Protein AF-B7G2M8-F1 (afdb_monomer)

Structure (mmCIF, N/CA/C/O backbone):
data_AF-B7G2M8-F1
#
_entry.id   AF-B7G2M8-F1
#
loop_
_atom_site.group_PDB
_atom_site.id
_atom_site.type_symbol
_atom_site.label_atom_id
_atom_site.label_alt_id
_atom_site.label_comp_id
_atom_site.label_asym_id
_atom_site.label_entity_id
_atom_site.label_seq_id
_atom_site.pdbx_PDB_ins_code
_atom_site.Cartn_x
_atom_site.Cartn_y
_atom_site.Cartn_z
_atom_site.occupancy
_atom_site.B_iso_or_equiv
_atom_site.auth_seq_id
_atom_site.auth_comp_id
_atom_site.auth_asym_id
_atom_site.auth_atom_id
_atom_site.pdbx_PDB_model_num
ATOM 1 N N . MET A 1 1 ? 25.668 54.265 4.094 1.00 49.91 1 MET A N 1
ATOM 2 C CA . MET A 1 1 ? 25.064 53.028 4.633 1.00 49.91 1 MET A CA 1
ATOM 3 C C . MET A 1 1 ? 23.548 53.091 4.465 1.00 49.91 1 MET A C 1
ATOM 5 O O . MET A 1 1 ? 22.890 53.641 5.338 1.00 49.91 1 MET A O 1
ATOM 9 N N . PRO A 1 2 ? 22.993 52.596 3.347 1.00 44.34 2 PRO A N 1
ATOM 10 C CA . PRO A 1 2 ? 21.569 52.297 3.252 1.00 44.34 2 PRO A CA 1
ATOM 11 C C . PRO A 1 2 ? 21.344 50.791 3.039 1.00 44.34 2 PRO A C 1
ATOM 13 O O . PRO A 1 2 ? 21.986 50.179 2.189 1.00 44.34 2 PRO A O 1
ATOM 16 N N . GLN A 1 3 ? 20.423 50.199 3.798 1.00 56.91 3 GLN A N 1
ATOM 17 C CA . GLN A 1 3 ? 19.822 48.912 3.444 1.00 56.91 3 GLN A CA 1
ATOM 18 C C . GLN A 1 3 ? 18.511 49.147 2.689 1.00 56.91 3 GLN A C 1
ATOM 20 O O . GLN A 1 3 ? 17.698 49.964 3.122 1.00 56.91 3 GLN A O 1
ATOM 25 N N . PRO A 1 4 ? 18.313 48.447 1.564 1.00 54.09 4 PRO A N 1
ATOM 26 C CA . PRO A 1 4 ? 17.006 47.867 1.235 1.00 54.09 4 PRO A CA 1
ATOM 27 C C . PRO A 1 4 ? 17.183 46.499 0.536 1.00 54.09 4 PRO A C 1
ATOM 29 O O . PRO A 1 4 ? 18.169 46.261 -0.144 1.00 54.09 4 PRO A O 1
ATOM 32 N N . GLY A 1 5 ? 16.300 45.517 0.605 1.00 44.44 5 GLY A N 1
ATOM 33 C CA . GLY A 1 5 ? 14.966 45.410 1.153 1.00 44.44 5 GLY A CA 1
ATOM 34 C C . GLY A 1 5 ? 14.569 43.935 1.034 1.00 44.44 5 GLY A C 1
ATOM 35 O O . GLY A 1 5 ? 14.986 43.232 0.113 1.00 44.44 5 GLY A O 1
ATOM 36 N N . VAL A 1 6 ? 13.807 43.445 2.004 1.00 52.50 6 VAL A N 1
ATOM 37 C CA . VAL A 1 6 ? 13.346 42.057 2.040 1.00 52.50 6 VAL A CA 1
ATOM 38 C C . VAL A 1 6 ? 12.126 41.947 1.125 1.00 52.50 6 VAL A C 1
ATOM 40 O O . VAL A 1 6 ? 11.060 42.481 1.430 1.00 52.50 6 VAL A O 1
ATOM 43 N N . HIS A 1 7 ? 12.281 41.285 -0.021 1.00 48.72 7 HIS A N 1
ATOM 44 C CA . HIS A 1 7 ? 11.157 40.907 -0.873 1.00 48.72 7 HIS A CA 1
ATOM 45 C C . HIS A 1 7 ? 10.421 39.709 -0.261 1.00 48.72 7 HIS A C 1
ATOM 47 O O . HIS A 1 7 ? 10.833 38.560 -0.404 1.00 48.72 7 HIS A O 1
ATOM 53 N N . CYS A 1 8 ? 9.296 39.982 0.403 1.00 41.47 8 CYS A N 1
ATOM 54 C CA . CYS A 1 8 ? 8.293 38.970 0.715 1.00 41.47 8 CYS A CA 1
ATOM 55 C C . CYS A 1 8 ? 7.575 38.554 -0.578 1.00 41.47 8 CYS A C 1
ATOM 57 O O . CYS A 1 8 ? 6.699 39.267 -1.071 1.00 41.47 8 CYS A O 1
ATOM 59 N N . SER A 1 9 ? 7.945 37.396 -1.122 1.00 52.78 9 SER A N 1
ATOM 60 C CA . SER A 1 9 ? 7.187 36.739 -2.189 1.00 52.78 9 SER A CA 1
ATOM 61 C C . SER A 1 9 ? 5.905 36.145 -1.600 1.00 52.78 9 SER A C 1
ATOM 63 O O . SER A 1 9 ? 5.942 35.372 -0.646 1.00 52.78 9 SER A O 1
ATOM 65 N N . ARG A 1 10 ? 4.761 36.569 -2.144 1.00 52.22 10 ARG A N 1
ATOM 66 C CA . ARG A 1 10 ? 3.415 36.099 -1.790 1.00 52.22 10 ARG A CA 1
ATOM 67 C C . ARG A 1 10 ? 3.228 34.611 -2.135 1.00 52.22 10 ARG A C 1
ATOM 69 O O . ARG A 1 10 ? 3.750 34.178 -3.160 1.00 52.22 10 ARG A O 1
ATOM 76 N N . PRO A 1 11 ? 2.423 33.857 -1.366 1.00 57.50 11 PRO A N 1
ATOM 77 C CA . PRO A 1 11 ? 2.007 32.513 -1.744 1.00 57.50 11 PRO A CA 1
ATOM 78 C C . PRO A 1 11 ? 0.882 32.543 -2.791 1.00 57.50 11 PRO A C 1
ATOM 80 O O . PRO A 1 11 ? -0.007 33.398 -2.766 1.00 57.50 11 PRO A O 1
ATOM 83 N N . HIS A 1 12 ? 0.952 31.582 -3.710 1.00 50.78 12 HIS A N 1
ATOM 84 C CA . HIS A 1 12 ? -0.075 31.236 -4.689 1.00 50.78 12 HIS A CA 1
ATOM 85 C C . HIS A 1 12 ? -1.377 30.774 -3.996 1.00 50.78 12 HIS A C 1
ATOM 87 O O . HIS A 1 12 ? -1.298 30.097 -2.972 1.00 50.78 12 HIS A O 1
ATOM 93 N N . PRO A 1 13 ? -2.568 31.087 -4.540 1.00 55.12 13 PRO A N 1
ATOM 94 C CA . PRO A 1 13 ? -3.830 30.528 -4.065 1.00 55.12 13 PRO A CA 1
ATOM 95 C C . PRO A 1 13 ? -4.139 29.178 -4.738 1.00 55.12 13 PRO A C 1
ATOM 97 O O . PRO A 1 13 ? -4.217 29.097 -5.965 1.00 55.12 13 PRO A O 1
ATOM 100 N N . ASP A 1 14 ? -4.363 28.140 -3.931 1.00 46.41 14 ASP A N 1
ATOM 101 C CA . ASP A 1 14 ? -4.933 26.861 -4.372 1.00 46.41 14 ASP A CA 1
ATOM 102 C C . ASP A 1 14 ? -6.438 27.009 -4.688 1.00 46.41 14 ASP A C 1
ATOM 104 O O . ASP A 1 14 ? -7.184 27.552 -3.865 1.00 46.41 14 ASP A O 1
ATOM 108 N N . PRO A 1 15 ? -6.937 26.501 -5.833 1.00 51.75 15 PRO A N 1
ATOM 109 C CA . PRO A 1 15 ? -8.334 26.651 -6.229 1.00 51.75 15 PRO A CA 1
ATOM 110 C C . PRO A 1 15 ? -9.158 25.375 -5.995 1.00 51.75 15 PRO A C 1
ATOM 112 O O . PRO A 1 15 ? -9.715 24.837 -6.941 1.00 51.75 15 PRO A O 1
ATOM 115 N N . TRP A 1 16 ? -9.257 24.856 -4.767 1.00 42.19 16 TRP A N 1
ATOM 116 C CA . TRP A 1 16 ? -10.140 23.709 -4.477 1.00 42.19 16 TRP A CA 1
ATOM 117 C C . TRP A 1 16 ? -10.804 23.841 -3.102 1.00 42.19 16 TRP A C 1
ATOM 119 O O . TRP A 1 16 ? -10.421 23.187 -2.138 1.00 42.19 16 TRP A O 1
ATOM 129 N N . CYS A 1 17 ? -11.827 24.693 -3.007 1.00 38.50 17 CYS A N 1
ATOM 130 C CA . CYS A 1 17 ? -12.726 24.724 -1.853 1.00 38.50 17 CYS A CA 1
ATOM 131 C C . CYS A 1 17 ? -14.165 24.949 -2.333 1.00 38.50 17 CYS A C 1
ATOM 133 O O . CYS A 1 17 ? -14.650 26.075 -2.424 1.00 38.50 17 CYS A O 1
ATOM 135 N N . ASN A 1 18 ? -14.832 23.853 -2.701 1.00 41.41 18 ASN A N 1
ATOM 136 C CA . ASN A 1 18 ? -16.242 23.840 -3.073 1.00 41.41 18 ASN A CA 1
ATOM 137 C C . ASN A 1 18 ? -17.069 23.553 -1.805 1.00 41.41 18 ASN A C 1
ATOM 139 O O . ASN A 1 18 ? -17.414 22.411 -1.513 1.00 41.41 18 ASN A O 1
ATOM 143 N N . CYS A 1 19 ? -17.315 24.593 -1.003 1.00 38.66 19 CYS A N 1
ATOM 144 C CA . CYS A 1 19 ? -18.259 24.547 0.115 1.00 38.66 19 CYS A CA 1
ATOM 145 C C . CYS A 1 19 ? -19.664 24.863 -0.409 1.00 38.66 19 CYS A C 1
ATOM 147 O O . CYS A 1 19 ? -20.081 26.022 -0.465 1.00 38.66 19 CYS A O 1
ATOM 149 N N . GLU A 1 20 ? -20.385 23.816 -0.798 1.00 42.12 20 GLU A N 1
ATOM 150 C CA . GLU A 1 20 ? -21.805 23.886 -1.125 1.00 42.12 20 GLU A CA 1
ATOM 151 C C . GLU A 1 20 ? -22.611 24.147 0.159 1.00 42.12 20 GLU A C 1
ATOM 153 O O . GLU A 1 20 ? -22.628 23.358 1.106 1.00 42.12 20 GLU A O 1
ATOM 158 N N . LYS A 1 21 ? -23.227 25.330 0.209 1.00 41.38 21 LYS A N 1
ATOM 159 C CA . LYS A 1 21 ? -24.091 25.807 1.288 1.00 41.38 21 LYS A CA 1
ATOM 160 C C . LYS A 1 21 ? -25.458 25.128 1.186 1.00 41.38 21 LYS A C 1
ATOM 162 O O . LYS A 1 21 ? -26.276 25.559 0.381 1.00 41.38 21 LYS A O 1
ATOM 167 N N . ASN A 1 22 ? -25.750 24.163 2.056 1.00 45.00 22 ASN A N 1
ATOM 168 C CA . ASN A 1 22 ? -27.132 23.758 2.326 1.00 45.00 22 ASN A CA 1
ATOM 169 C C . ASN A 1 22 ? -27.668 24.517 3.545 1.00 45.00 22 ASN A C 1
ATOM 171 O O . ASN A 1 22 ? -27.397 24.186 4.698 1.00 45.00 22 ASN A O 1
ATOM 175 N N . HIS A 1 23 ? -28.410 25.581 3.244 1.00 37.84 23 HIS A N 1
ATOM 176 C CA . HIS A 1 23 ? -29.302 26.284 4.156 1.00 37.84 23 HIS A CA 1
ATOM 177 C C . HIS A 1 23 ? -30.603 25.474 4.264 1.00 37.84 23 HIS A C 1
ATOM 179 O O . HIS A 1 23 ? -31.448 25.556 3.377 1.00 37.84 23 HIS A O 1
ATOM 185 N N . GLU A 1 24 ? -30.788 24.716 5.345 1.00 45.69 24 GLU A N 1
ATOM 186 C CA . GLU A 1 24 ? -32.104 24.177 5.697 1.00 45.69 24 GLU A CA 1
ATOM 187 C C . GLU A 1 24 ? -32.727 25.015 6.816 1.00 45.69 24 GLU A C 1
ATOM 189 O O . GLU A 1 24 ? -32.224 25.143 7.934 1.00 45.69 24 GLU A O 1
ATOM 194 N N . THR A 1 25 ? -33.833 25.649 6.448 1.00 48.00 25 THR A N 1
ATOM 195 C CA . THR A 1 25 ? -34.696 26.481 7.276 1.00 48.00 25 THR A CA 1
ATOM 196 C C . THR A 1 25 ? -35.401 25.650 8.344 1.00 48.00 25 THR A C 1
ATOM 198 O O . THR A 1 25 ? -36.174 24.745 8.034 1.00 48.00 25 THR A O 1
ATOM 201 N N . TRP A 1 26 ? -35.196 26.018 9.607 1.00 37.50 26 TRP A N 1
ATOM 202 C CA . TRP A 1 26 ? -35.994 25.550 10.735 1.00 37.50 26 TRP A CA 1
ATOM 203 C C . TRP A 1 26 ? -37.402 26.150 10.663 1.00 37.50 26 TRP A C 1
ATOM 205 O O . TRP A 1 26 ? -37.562 27.367 10.748 1.00 37.50 26 TRP A O 1
ATOM 215 N N . THR A 1 27 ? -38.426 25.304 10.549 1.00 50.91 27 THR A N 1
ATOM 216 C CA . THR A 1 27 ? -39.816 25.697 10.814 1.00 50.91 27 THR A CA 1
ATOM 217 C C . THR A 1 27 ? -40.276 25.072 12.127 1.00 50.91 27 THR A C 1
ATOM 219 O O . THR A 1 27 ? -40.191 23.867 12.360 1.00 50.91 27 THR A O 1
ATOM 222 N N . SER A 1 28 ? -40.708 25.946 13.027 1.00 44.34 28 SER A N 1
ATOM 223 C CA . SER A 1 28 ? -41.206 25.678 14.368 1.00 44.34 28 SER A CA 1
ATOM 224 C C . SER A 1 28 ? -42.586 25.012 14.312 1.00 44.34 28 SER A C 1
ATOM 226 O O . SER A 1 28 ? -43.606 25.658 14.086 1.00 44.34 28 SER A O 1
ATOM 228 N N . GLY A 1 29 ? -42.617 23.695 14.534 1.00 43.00 29 GLY A N 1
ATOM 229 C CA . GLY A 1 29 ? -43.837 22.900 14.682 1.00 43.00 29 GLY A CA 1
ATOM 230 C C . GLY A 1 29 ? -44.277 22.795 16.144 1.00 43.00 29 GLY A C 1
ATOM 231 O O . GLY A 1 29 ? -43.537 22.326 17.004 1.00 43.00 29 GLY A O 1
ATOM 232 N N . THR A 1 30 ? -45.496 23.248 16.410 1.00 49.12 30 THR A N 1
ATOM 233 C CA . THR A 1 30 ? -46.143 23.402 17.715 1.00 49.12 30 THR A CA 1
ATOM 234 C C . THR A 1 30 ? -46.393 22.091 18.472 1.00 49.12 30 THR A C 1
ATOM 236 O O . THR A 1 30 ? -46.770 21.057 17.919 1.00 49.12 30 THR A O 1
ATOM 239 N N . ALA A 1 31 ? -46.214 22.167 19.793 1.00 47.84 31 ALA A N 1
ATOM 240 C CA . ALA A 1 31 ? -46.426 21.095 20.754 1.00 47.84 31 ALA A CA 1
ATOM 241 C C . ALA A 1 31 ? -47.905 20.670 20.844 1.00 47.84 31 ALA A C 1
ATOM 243 O O . ALA A 1 31 ? -48.780 21.468 21.180 1.00 47.84 31 ALA A O 1
ATOM 244 N N . LYS A 1 32 ? -48.178 19.379 20.619 1.00 51.38 32 LYS A N 1
ATOM 245 C CA . LYS A 1 32 ? -49.447 18.724 20.971 1.00 51.38 32 LYS A CA 1
ATOM 246 C C . LYS A 1 32 ? -49.238 17.834 22.196 1.00 51.38 32 LYS A C 1
ATOM 248 O O . LYS A 1 32 ? -48.635 16.767 22.102 1.00 51.38 32 LYS A O 1
ATOM 253 N N . LEU A 1 33 ? -49.779 18.283 23.331 1.00 48.75 33 LEU A N 1
ATOM 254 C CA . LEU A 1 33 ? -49.974 17.504 24.555 1.00 48.75 33 LEU A CA 1
ATOM 255 C C . LEU A 1 33 ? -50.692 16.182 24.235 1.00 48.75 33 LEU A C 1
ATOM 257 O O . LEU A 1 33 ? -51.868 16.174 23.865 1.00 48.75 33 LEU A O 1
ATOM 261 N N . ARG A 1 34 ? -49.987 15.055 24.389 1.00 43.53 34 ARG A N 1
ATOM 262 C CA . ARG A 1 34 ? -50.598 13.721 24.388 1.00 43.53 34 ARG A CA 1
ATOM 263 C C . ARG A 1 34 ? -50.992 13.339 25.810 1.00 43.53 34 ARG A C 1
ATOM 265 O O . ARG A 1 34 ? -50.190 13.402 26.734 1.00 43.53 34 ARG A O 1
ATOM 272 N N . LYS A 1 35 ? -52.258 12.944 25.933 1.00 51.91 35 LYS A N 1
ATOM 273 C CA . LYS A 1 35 ? -52.900 12.411 27.133 1.00 51.91 35 LYS A CA 1
ATOM 274 C C . LYS A 1 35 ? -52.163 11.164 27.629 1.00 51.91 35 LYS A C 1
ATOM 276 O O . LYS A 1 35 ? -51.800 10.293 26.839 1.00 51.91 35 LYS A O 1
ATOM 281 N N . THR A 1 36 ? -51.975 11.101 28.939 1.00 46.59 36 THR A N 1
ATOM 282 C CA . THR A 1 36 ? -51.446 9.962 29.684 1.00 46.59 36 THR A CA 1
ATOM 283 C C . THR A 1 36 ? -52.391 8.765 29.564 1.00 46.59 36 THR A C 1
ATOM 285 O O . THR A 1 36 ? -53.587 8.862 29.833 1.00 46.59 36 THR A O 1
ATOM 288 N N . VAL A 1 37 ? -51.850 7.626 29.130 1.00 58.78 37 VAL A N 1
ATOM 289 C CA . VAL A 1 37 ? -52.534 6.325 29.125 1.00 58.78 37 VAL A CA 1
ATOM 290 C C . VAL A 1 37 ? -52.029 5.534 30.337 1.00 58.78 37 VAL A C 1
ATOM 292 O O . VAL A 1 37 ? -50.814 5.484 30.536 1.00 58.78 37 VAL A O 1
ATOM 295 N N . PRO A 1 38 ? -52.902 4.912 31.151 1.00 55.66 38 PRO A N 1
ATOM 296 C CA . PRO A 1 38 ? -52.470 4.101 32.283 1.00 55.66 38 PRO A CA 1
ATOM 297 C C . PRO A 1 38 ? -51.766 2.826 31.800 1.00 55.66 38 PRO A C 1
ATOM 299 O O . PRO A 1 38 ? -52.338 1.995 31.090 1.00 55.66 38 PRO A O 1
ATOM 302 N N . VAL A 1 39 ? -50.501 2.682 32.193 1.00 48.22 39 VAL A N 1
ATOM 303 C CA . VAL A 1 39 ? -49.659 1.516 31.911 1.00 48.22 39 VAL A CA 1
ATOM 304 C C . VAL A 1 39 ? -50.069 0.379 32.848 1.00 48.22 39 VAL A C 1
ATOM 306 O O . VAL A 1 39 ? -49.900 0.469 34.060 1.00 48.22 39 VAL A O 1
ATOM 309 N N . LYS A 1 40 ? -50.614 -0.706 32.287 1.00 49.94 40 LYS A N 1
ATOM 310 C CA . LYS A 1 40 ? -50.789 -1.976 33.007 1.00 49.94 40 LYS A CA 1
ATOM 311 C C . LYS A 1 40 ? -49.410 -2.598 33.285 1.00 49.94 40 LYS A C 1
ATOM 313 O O . LYS A 1 40 ? -48.574 -2.582 32.377 1.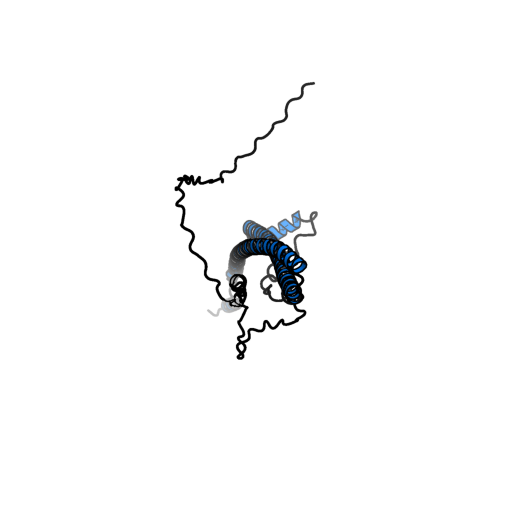00 49.94 40 LYS A O 1
ATOM 318 N N . PRO A 1 41 ? -49.170 -3.189 34.470 1.00 49.09 41 PRO A N 1
ATOM 319 C CA . PRO A 1 41 ? -47.913 -3.866 34.766 1.00 49.09 41 PRO A CA 1
ATOM 320 C C . PRO A 1 41 ? -47.777 -5.093 33.856 1.00 49.09 41 PRO A C 1
ATOM 322 O O . PRO A 1 41 ? -48.487 -6.089 34.007 1.00 49.09 41 PRO A O 1
ATOM 325 N N . LYS A 1 42 ? -46.893 -4.998 32.857 1.00 43.19 42 LYS A N 1
ATOM 326 C CA . LYS A 1 42 ? -46.485 -6.150 32.054 1.00 43.19 42 LYS A CA 1
ATOM 327 C C . LYS A 1 42 ? -45.639 -7.064 32.934 1.00 43.19 42 LYS A C 1
ATOM 329 O O . LYS A 1 42 ? -44.694 -6.617 33.577 1.00 43.19 42 LYS A O 1
ATOM 334 N N . LYS A 1 43 ? -46.019 -8.343 32.946 1.00 48.00 43 LYS A N 1
ATOM 335 C CA . LYS A 1 43 ? -45.239 -9.452 33.497 1.00 48.00 43 LYS A CA 1
ATOM 336 C C . LYS A 1 43 ? -43.791 -9.348 33.015 1.00 48.00 43 LYS A C 1
ATOM 338 O O . LYS A 1 43 ? -43.563 -9.043 31.847 1.00 48.00 43 LYS A O 1
ATOM 343 N N . ALA A 1 44 ? -42.856 -9.600 33.924 1.00 43.75 44 ALA A N 1
ATOM 344 C CA . ALA A 1 44 ? -41.429 -9.673 33.655 1.00 43.75 44 ALA A CA 1
ATOM 345 C C . ALA A 1 44 ? -41.139 -10.785 32.631 1.00 43.75 44 ALA A C 1
ATOM 347 O O . ALA A 1 44 ? -40.939 -11.943 32.987 1.00 43.75 44 ALA A O 1
ATOM 348 N N . GLU A 1 45 ? -41.164 -10.441 31.346 1.00 41.31 45 GLU A N 1
ATOM 349 C CA . GLU A 1 45 ? -40.473 -11.207 30.317 1.00 41.31 45 GLU A CA 1
ATOM 350 C C . GLU A 1 45 ? -38.984 -10.930 30.498 1.00 41.31 45 GLU A C 1
ATOM 352 O O . GLU A 1 45 ? -38.536 -9.785 30.410 1.00 41.31 45 GLU A O 1
ATOM 357 N N . ALA A 1 46 ? -38.230 -11.984 30.808 1.00 44.69 46 ALA A N 1
ATOM 358 C CA . ALA A 1 46 ? -36.781 -11.963 30.820 1.00 44.69 46 ALA A CA 1
ATOM 359 C C . ALA A 1 46 ? -36.294 -11.424 29.469 1.00 44.69 46 ALA A C 1
ATOM 361 O O . ALA A 1 46 ? -36.383 -12.101 28.444 1.00 44.69 46 ALA A O 1
ATOM 362 N N . ALA A 1 47 ? -35.828 -10.176 29.467 1.00 40.56 47 ALA A N 1
ATOM 363 C CA . ALA A 1 47 ? -35.221 -9.549 28.313 1.00 40.56 47 ALA A CA 1
ATOM 364 C C . ALA A 1 47 ? -33.923 -10.299 28.001 1.00 40.56 47 ALA A C 1
ATOM 366 O O . ALA A 1 47 ? -32.863 -10.014 28.554 1.00 40.56 47 ALA A O 1
ATOM 367 N N . THR A 1 48 ? -34.012 -11.289 27.117 1.00 43.50 48 THR A N 1
ATOM 368 C CA . THR A 1 48 ? -32.856 -11.827 26.411 1.00 43.50 48 THR A CA 1
ATOM 369 C C . THR A 1 48 ? -32.262 -10.670 25.620 1.00 43.50 48 THR A C 1
ATOM 371 O O . THR A 1 48 ? -32.801 -10.281 24.580 1.00 43.50 48 THR A O 1
ATOM 374 N N . TRP A 1 49 ? -31.203 -10.064 26.154 1.00 41.91 49 TRP A N 1
ATOM 375 C CA . TRP A 1 49 ? -30.406 -9.051 25.478 1.00 41.91 49 TRP A CA 1
ATOM 376 C C . TRP A 1 49 ? -29.871 -9.661 24.182 1.00 41.91 49 TRP A C 1
ATOM 378 O O . TRP A 1 49 ? -28.900 -10.412 24.183 1.00 41.91 49 TRP A O 1
ATOM 388 N N . GLY A 1 50 ? -30.573 -9.404 23.078 1.00 41.97 50 GLY A N 1
ATOM 389 C CA . GLY A 1 50 ? -30.186 -9.888 21.764 1.00 41.97 50 GLY A CA 1
ATOM 390 C C . GLY A 1 50 ? -28.798 -9.364 21.422 1.00 41.97 50 GLY A C 1
ATOM 391 O O . GLY A 1 50 ? -28.579 -8.151 21.432 1.00 41.97 50 GLY A O 1
ATOM 392 N N . GLU A 1 51 ? -27.878 -10.281 21.120 1.00 44.66 51 GLU A N 1
ATOM 393 C CA . GLU A 1 51 ? -26.537 -9.962 20.636 1.00 44.66 51 GLU A CA 1
ATOM 394 C C . GLU A 1 51 ? -26.610 -8.865 19.559 1.00 44.66 51 GLU A C 1
ATOM 396 O O . GLU A 1 51 ? -27.353 -9.004 18.573 1.00 44.66 51 GLU A O 1
ATOM 401 N N . PRO A 1 52 ? -25.857 -7.762 19.701 1.00 46.06 52 PRO A N 1
ATOM 402 C CA . PRO A 1 52 ? -25.843 -6.718 18.695 1.00 46.06 52 PRO A CA 1
ATOM 403 C C . PRO A 1 52 ? -25.304 -7.290 17.377 1.00 46.06 52 PRO A C 1
ATOM 405 O O . PRO A 1 52 ? -24.118 -7.571 17.230 1.00 46.06 52 PRO A O 1
ATOM 408 N N . ARG A 1 53 ? -26.180 -7.410 16.370 1.00 49.84 53 ARG A N 1
ATOM 409 C CA . ARG A 1 53 ? -25.885 -7.866 14.992 1.00 49.84 53 ARG A CA 1
ATOM 410 C C . ARG A 1 53 ? -24.880 -6.980 14.212 1.0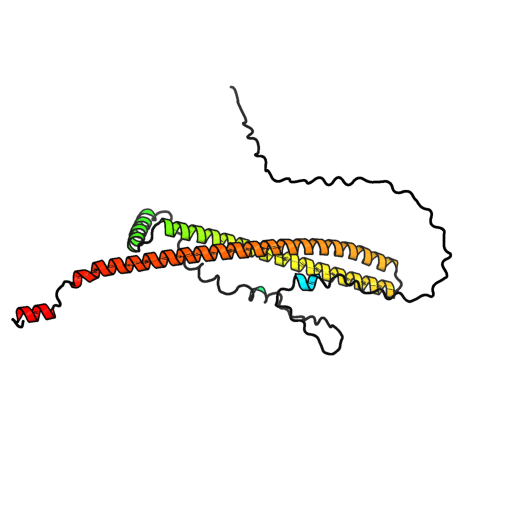0 49.84 53 ARG A C 1
ATOM 412 O O . ARG A 1 53 ? -24.839 -7.052 12.987 1.00 49.84 53 ARG A O 1
ATOM 419 N N . ARG A 1 54 ? -24.085 -6.124 14.866 1.00 45.84 54 ARG A N 1
ATOM 420 C CA . ARG A 1 54 ? -23.390 -4.979 14.241 1.00 45.84 54 ARG A CA 1
ATOM 421 C C . ARG A 1 54 ? -21.983 -5.220 13.689 1.00 45.84 54 ARG A C 1
ATOM 423 O O . ARG A 1 54 ? -21.487 -4.327 13.018 1.00 45.84 54 ARG A O 1
ATOM 430 N N . VAL A 1 55 ? -21.366 -6.393 13.856 1.00 46.88 55 VAL A N 1
ATOM 431 C CA . VAL A 1 55 ? -19.981 -6.614 13.361 1.00 46.88 55 VAL A CA 1
ATOM 432 C C . VAL A 1 55 ? -19.903 -7.526 12.125 1.00 46.88 55 VAL A C 1
ATOM 434 O O . VAL A 1 55 ? -18.878 -7.594 11.456 1.00 46.88 55 VAL A O 1
ATOM 437 N N . ARG A 1 56 ? -21.008 -8.172 11.715 1.00 47.12 56 ARG A N 1
ATOM 438 C CA . ARG A 1 56 ? -20.986 -9.103 10.563 1.00 47.12 56 ARG A CA 1
ATOM 439 C C . ARG A 1 56 ? -20.650 -8.443 9.223 1.00 47.12 56 ARG A C 1
ATOM 441 O O . ARG A 1 56 ? -20.125 -9.121 8.354 1.00 47.12 56 ARG A O 1
ATOM 448 N N . PHE A 1 57 ? -20.926 -7.151 9.057 1.00 42.41 57 PHE A N 1
ATOM 449 C CA . PHE A 1 57 ? -20.691 -6.462 7.785 1.00 42.41 57 PHE A CA 1
ATOM 450 C C . PHE A 1 57 ? -19.197 -6.238 7.490 1.00 42.41 57 PHE A C 1
ATOM 452 O O . PHE A 1 57 ? -18.801 -6.146 6.333 1.00 42.41 57 PHE A O 1
ATOM 459 N N . TRP A 1 58 ? -18.348 -6.180 8.523 1.00 45.44 58 TRP A N 1
ATOM 460 C CA . TRP A 1 58 ? -16.927 -5.865 8.349 1.00 45.44 58 TRP A CA 1
ATOM 461 C C . TRP A 1 58 ? -16.088 -7.075 7.930 1.00 45.44 58 TRP A C 1
ATOM 463 O O . TRP A 1 58 ? -15.145 -6.923 7.154 1.00 45.44 58 TRP A O 1
ATOM 473 N N . ALA A 1 59 ? -16.480 -8.278 8.367 1.00 47.38 59 ALA A N 1
ATOM 474 C CA . ALA A 1 59 ? -15.847 -9.514 7.920 1.00 47.38 59 ALA A CA 1
ATOM 475 C C . ALA A 1 59 ? -15.905 -9.637 6.390 1.00 47.38 59 ALA A C 1
ATOM 477 O O . ALA A 1 59 ? -14.879 -9.913 5.786 1.00 47.38 59 ALA A O 1
ATOM 478 N N . ASP A 1 60 ? -17.050 -9.320 5.772 1.00 44.22 60 ASP A N 1
ATOM 479 C CA . ASP A 1 60 ? -17.259 -9.486 4.328 1.00 44.22 60 ASP A CA 1
ATOM 480 C C . ASP A 1 60 ? -16.611 -8.371 3.468 1.00 44.22 60 ASP A C 1
ATOM 482 O O . ASP A 1 60 ? -16.311 -8.603 2.300 1.00 44.22 60 ASP A O 1
ATOM 486 N N . SER A 1 61 ? -16.349 -7.172 4.015 1.00 49.88 61 SER A N 1
ATOM 487 C CA . SER A 1 61 ? -15.766 -6.041 3.253 1.00 49.88 61 SER A CA 1
ATOM 488 C C . SER A 1 61 ? -14.225 -5.990 3.308 1.00 49.88 61 SER A C 1
ATOM 490 O O . SER A 1 61 ? -13.559 -5.433 2.426 1.00 49.88 61 SER A O 1
ATOM 492 N N . CYS A 1 62 ? -13.627 -6.628 4.320 1.00 44.06 62 CYS A N 1
ATOM 493 C CA . CYS A 1 62 ? -12.175 -6.785 4.429 1.00 44.06 62 CYS A CA 1
ATOM 494 C C . CYS A 1 62 ? -11.659 -8.168 4.015 1.00 44.06 62 CYS A C 1
ATOM 496 O O . CYS A 1 62 ? -10.471 -8.279 3.703 1.00 44.06 62 CYS A O 1
ATOM 498 N N . SER A 1 63 ? -12.517 -9.187 3.912 1.00 44.03 63 SER A N 1
ATOM 499 C CA . SER A 1 63 ? -12.149 -10.479 3.335 1.00 44.03 63 SER A CA 1
ATOM 500 C C . SER A 1 63 ? -12.093 -10.402 1.806 1.00 44.03 63 SER A C 1
ATOM 502 O O . SER A 1 63 ? -13.116 -10.429 1.125 1.00 44.03 63 SER A O 1
ATOM 504 N N . GLY A 1 64 ? -10.884 -10.342 1.246 1.00 40.34 64 GLY A N 1
ATOM 505 C CA . GLY A 1 64 ? -10.659 -10.789 -0.132 1.00 40.34 64 GLY A CA 1
ATOM 506 C C . GLY A 1 64 ? -10.986 -12.289 -0.301 1.00 40.34 64 GLY A C 1
ATOM 507 O O . GLY A 1 64 ? -11.264 -12.970 0.690 1.00 40.34 64 GLY A O 1
ATOM 508 N N . PRO A 1 65 ? -10.925 -12.838 -1.531 1.00 42.19 65 PRO A N 1
ATOM 509 C CA . PRO A 1 65 ? -11.474 -14.153 -1.922 1.00 42.19 65 PRO A CA 1
ATOM 510 C C . PRO A 1 65 ? -10.898 -15.415 -1.234 1.00 42.19 65 PRO A C 1
ATOM 512 O O . PRO A 1 65 ? -11.198 -16.532 -1.649 1.00 42.19 65 PRO A O 1
ATOM 515 N N . LEU A 1 66 ? -10.112 -15.288 -0.166 1.00 39.25 66 LEU A N 1
ATOM 516 C CA . LEU A 1 66 ? -9.413 -16.393 0.501 1.00 39.25 66 LEU A CA 1
ATOM 517 C C . LEU A 1 66 ? -10.077 -16.906 1.791 1.00 39.25 66 LEU A C 1
ATOM 519 O O . LEU A 1 66 ? -9.567 -17.831 2.414 1.00 39.25 66 LEU A O 1
ATOM 523 N N . TRP A 1 67 ? -11.227 -16.362 2.194 1.00 41.25 67 TRP A N 1
ATOM 524 C CA . TRP A 1 67 ? -11.882 -16.734 3.453 1.00 41.25 67 TRP A CA 1
ATOM 525 C C . TRP A 1 67 ? -13.050 -17.685 3.156 1.00 41.25 67 TRP A C 1
ATOM 527 O O . TRP A 1 67 ? -14.220 -17.300 3.152 1.00 41.25 67 TRP A O 1
ATOM 537 N N . LYS A 1 68 ? -12.737 -18.951 2.841 1.00 37.44 68 LYS A N 1
ATOM 538 C CA . LYS A 1 68 ? -13.760 -19.992 2.649 1.00 37.44 68 LYS A CA 1
ATOM 539 C C . LYS A 1 68 ? -14.464 -20.283 3.978 1.00 37.44 68 LYS A C 1
ATOM 541 O O . LYS A 1 68 ? -13.848 -20.720 4.945 1.00 37.44 68 LYS A O 1
ATOM 546 N N . ARG A 1 69 ? -15.784 -20.078 4.003 1.00 40.78 69 ARG A N 1
ATOM 547 C CA . ARG A 1 69 ? -16.670 -20.460 5.113 1.00 40.78 69 ARG A CA 1
ATOM 548 C C . ARG A 1 69 ? -16.727 -21.986 5.219 1.00 40.78 69 ARG A C 1
ATOM 550 O O . ARG A 1 69 ? -17.387 -22.628 4.408 1.00 40.78 69 ARG A O 1
ATOM 557 N N . ALA A 1 70 ? -16.086 -22.560 6.232 1.00 36.28 70 ALA A N 1
ATOM 558 C CA . ALA A 1 70 ? -16.330 -23.943 6.627 1.00 36.28 70 ALA A CA 1
ATOM 559 C C . ALA A 1 70 ? -17.546 -23.988 7.568 1.00 36.28 70 ALA A C 1
ATOM 561 O O . ALA A 1 70 ? -17.490 -23.550 8.716 1.00 36.28 70 ALA A O 1
ATOM 562 N N . THR A 1 71 ? -18.678 -24.486 7.077 1.00 37.94 71 THR A N 1
ATOM 563 C CA . THR A 1 71 ? -19.852 -24.779 7.908 1.00 37.94 71 THR A CA 1
ATOM 564 C C . THR A 1 71 ? -19.719 -26.182 8.494 1.00 37.94 71 THR A C 1
ATOM 566 O O . THR A 1 71 ? -19.812 -27.166 7.766 1.00 37.94 71 THR A O 1
ATOM 569 N N . SER A 1 72 ? -19.519 -26.285 9.809 1.00 38.25 72 SER A N 1
ATOM 570 C CA . SER A 1 72 ? -19.612 -27.559 10.533 1.00 38.25 72 SER A CA 1
ATOM 571 C C . SER A 1 72 ? -21.073 -28.015 10.643 1.00 38.25 72 SER A C 1
ATOM 573 O O . SER A 1 72 ? -21.958 -27.225 10.984 1.00 38.25 72 SER A O 1
ATOM 575 N N . ALA A 1 73 ? -21.319 -29.304 10.393 1.00 42.31 73 ALA A N 1
ATOM 576 C CA . ALA A 1 73 ? -22.632 -29.956 10.296 1.00 42.31 73 ALA A CA 1
ATOM 577 C C . ALA A 1 73 ? -23.455 -30.011 11.606 1.00 42.31 73 ALA A C 1
ATOM 579 O O . ALA A 1 73 ? -24.474 -30.691 11.667 1.00 42.31 73 ALA A O 1
ATOM 580 N N . ARG A 1 74 ? -23.048 -29.304 12.668 1.00 41.22 74 ARG A N 1
ATOM 581 C CA . ARG A 1 74 ? -23.703 -29.343 13.990 1.00 41.22 74 ARG A CA 1
ATOM 582 C C . ARG A 1 74 ? -24.301 -28.015 14.461 1.00 41.22 74 ARG A C 1
ATOM 584 O O . ARG A 1 74 ? -24.472 -27.818 15.659 1.00 41.22 74 ARG A O 1
ATOM 591 N N . GLY A 1 75 ? -24.613 -27.096 13.543 1.00 38.38 75 GLY A N 1
ATOM 592 C CA . GLY A 1 75 ? -25.424 -25.894 13.821 1.00 38.38 75 GLY A CA 1
ATOM 593 C C . GLY A 1 75 ? -24.845 -24.906 14.845 1.00 38.38 75 GLY A C 1
ATOM 594 O O . GLY A 1 75 ? -25.462 -23.884 15.130 1.00 38.38 75 GLY A O 1
ATOM 595 N N . ARG A 1 76 ? -23.650 -25.173 15.378 1.00 33.06 76 ARG A N 1
ATOM 596 C CA . ARG A 1 76 ? -22.920 -24.318 16.306 1.00 33.06 76 ARG A CA 1
ATOM 597 C C . ARG A 1 76 ? -21.715 -23.766 15.558 1.00 33.06 76 ARG A C 1
ATOM 599 O O . ARG A 1 76 ? -20.834 -24.511 15.131 1.00 33.06 76 ARG A O 1
ATOM 606 N N . ARG A 1 77 ? -21.730 -22.453 15.334 1.00 33.44 77 ARG A N 1
ATOM 607 C CA . ARG A 1 77 ? -20.640 -21.720 14.691 1.00 33.44 77 ARG A CA 1
ATOM 608 C C . ARG A 1 77 ? -19.516 -21.599 15.718 1.00 33.44 77 ARG A C 1
ATOM 610 O O . ARG A 1 77 ? -19.539 -20.708 16.555 1.00 33.44 77 ARG A O 1
ATOM 617 N N . VAL A 1 78 ? -18.597 -22.553 15.701 1.00 33.38 78 VAL A N 1
ATOM 618 C CA . VAL A 1 78 ? -17.360 -22.471 16.475 1.00 33.38 78 VAL A CA 1
ATOM 619 C C . VAL A 1 78 ? -16.372 -21.703 15.606 1.00 33.38 78 VAL A C 1
ATOM 621 O O . VAL A 1 78 ? -16.029 -22.163 14.517 1.00 33.38 78 VAL A O 1
ATOM 624 N N . LEU A 1 79 ? -15.969 -20.513 16.052 1.00 34.09 79 LEU A N 1
ATOM 625 C CA . LEU A 1 79 ? -14.713 -19.916 15.610 1.00 34.09 79 LEU A CA 1
ATOM 626 C C . LEU A 1 79 ? -13.624 -20.845 16.141 1.00 34.09 79 LEU A C 1
ATOM 628 O O . LEU A 1 79 ? -13.306 -20.835 17.324 1.00 34.09 79 LEU A O 1
ATOM 632 N N . VAL A 1 80 ? -13.156 -21.746 15.283 1.00 32.81 80 VAL A N 1
ATOM 633 C CA . VAL A 1 80 ? -11.950 -22.513 15.565 1.00 32.81 80 VAL A CA 1
ATOM 634 C C . VAL A 1 80 ? -10.807 -21.528 15.379 1.00 32.81 80 VAL A C 1
ATOM 636 O O . VAL A 1 80 ? -10.427 -21.222 14.250 1.00 32.81 80 VAL A O 1
ATOM 639 N N . GLU A 1 81 ? -10.315 -20.985 16.488 1.00 33.66 81 GLU A N 1
ATOM 640 C CA . GLU A 1 81 ? -8.985 -20.397 16.537 1.00 33.66 81 GLU A CA 1
ATOM 641 C C . GLU A 1 81 ? -7.997 -21.513 16.210 1.00 33.66 81 GLU A C 1
ATOM 643 O O . GLU A 1 81 ? -7.713 -22.398 17.019 1.00 33.66 81 GLU A O 1
ATOM 648 N N . THR A 1 82 ? -7.482 -21.505 14.984 1.00 36.34 82 THR A N 1
ATOM 649 C CA . THR A 1 82 ? -6.191 -22.125 14.734 1.00 36.34 82 THR A CA 1
ATOM 650 C C . THR A 1 82 ? -5.173 -21.285 15.496 1.00 36.34 82 THR A C 1
ATOM 652 O O . THR A 1 82 ? -4.731 -20.248 15.004 1.00 36.34 82 THR A O 1
ATOM 655 N N . ASN A 1 83 ? -4.834 -21.717 16.712 1.00 37.00 83 ASN A N 1
ATOM 656 C CA . ASN A 1 83 ? -3.609 -21.325 17.403 1.00 37.00 83 ASN A CA 1
ATOM 657 C C . ASN A 1 83 ? -2.428 -21.848 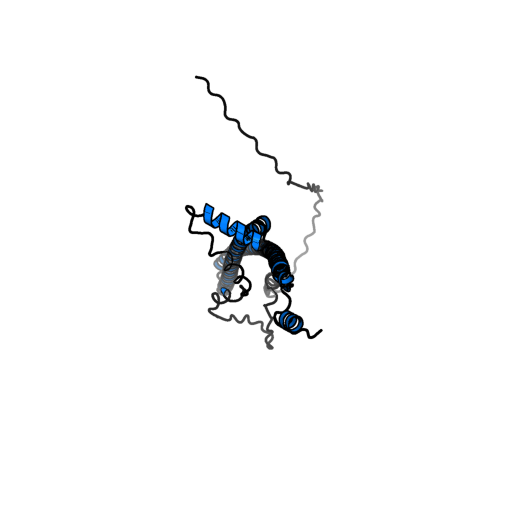16.576 1.00 37.00 83 ASN A C 1
ATOM 659 O O . ASN A 1 83 ? -1.871 -22.906 16.852 1.00 37.00 83 ASN A O 1
ATOM 663 N N . GLY A 1 84 ? -2.135 -21.143 15.489 1.00 34.00 84 GLY A N 1
ATOM 664 C CA . GLY A 1 84 ? -1.003 -21.366 14.611 1.00 34.00 84 GLY A CA 1
ATOM 665 C C . GLY A 1 84 ? -0.104 -20.149 14.707 1.00 34.00 84 GLY A C 1
ATOM 666 O O . GLY A 1 84 ? -0.515 -19.033 14.392 1.00 34.00 84 GLY A O 1
ATOM 667 N N . THR A 1 85 ? 1.107 -20.385 15.180 1.00 38.12 85 THR A N 1
ATOM 668 C CA . THR A 1 85 ? 2.289 -19.519 15.259 1.00 38.12 85 THR A CA 1
ATOM 669 C C . THR A 1 85 ? 2.774 -19.025 13.884 1.00 38.12 85 THR A C 1
ATOM 671 O O . THR A 1 85 ? 3.960 -19.033 13.590 1.00 38.12 85 THR A O 1
ATOM 674 N N . ASP A 1 86 ? 1.853 -18.573 13.038 1.00 39.50 86 ASP A N 1
ATOM 675 C CA . ASP A 1 86 ? 2.040 -18.329 11.606 1.00 39.50 86 ASP A CA 1
ATOM 676 C C . ASP A 1 86 ? 1.795 -16.860 11.229 1.00 39.50 86 ASP A C 1
ATOM 678 O O . ASP A 1 86 ? 1.376 -16.539 10.121 1.00 39.50 86 ASP A O 1
ATOM 682 N N . ALA A 1 87 ? 2.039 -15.919 12.145 1.00 43.84 87 ALA A N 1
ATOM 683 C CA . ALA A 1 87 ? 2.050 -14.499 11.781 1.00 43.84 87 ALA A CA 1
ATOM 684 C C . ALA A 1 87 ? 3.291 -14.125 10.940 1.00 43.84 87 ALA A C 1
ATOM 686 O O . ALA A 1 87 ? 3.226 -13.160 10.181 1.00 43.84 87 ALA A O 1
ATOM 687 N N . ASP A 1 88 ? 4.355 -14.935 10.997 1.00 40.81 88 ASP A N 1
ATOM 688 C CA . ASP A 1 88 ? 5.590 -14.739 10.226 1.00 40.81 88 ASP A CA 1
ATOM 689 C C . ASP A 1 88 ? 5.581 -15.469 8.864 1.00 40.81 88 ASP A C 1
ATOM 691 O O . ASP A 1 88 ? 6.402 -15.175 7.997 1.00 40.81 88 ASP A O 1
ATOM 695 N N . SER A 1 89 ? 4.623 -16.369 8.600 1.00 43.47 89 SER A N 1
ATOM 696 C CA . SER A 1 89 ? 4.548 -17.116 7.330 1.00 43.47 89 SER A CA 1
ATOM 697 C C . SER A 1 89 ? 3.709 -16.433 6.235 1.00 43.47 89 SER A C 1
ATOM 699 O O . SER A 1 89 ? 3.788 -16.820 5.068 1.00 43.47 89 SER A O 1
ATOM 701 N N . TYR A 1 90 ? 2.990 -15.343 6.541 1.00 42.50 90 TYR A N 1
ATOM 702 C CA . TYR A 1 90 ? 2.268 -14.549 5.526 1.00 42.50 90 TYR A CA 1
ATOM 703 C C . TYR A 1 90 ? 3.138 -13.523 4.786 1.00 42.50 90 TYR A C 1
ATOM 705 O O . TYR A 1 90 ? 2.738 -13.054 3.718 1.00 42.50 90 TYR A O 1
ATOM 713 N N . GLN A 1 91 ? 4.340 -13.214 5.282 1.00 44.09 91 GLN A N 1
ATOM 714 C CA . GLN A 1 91 ? 5.326 -12.437 4.517 1.00 44.09 91 GLN A CA 1
ATOM 715 C C . GLN A 1 91 ? 5.947 -13.241 3.361 1.00 44.09 91 GLN A C 1
ATOM 717 O O . GLN A 1 91 ? 6.480 -12.642 2.433 1.00 44.09 91 GLN A O 1
ATOM 722 N N . ALA A 1 92 ? 5.818 -14.574 3.357 1.00 41.78 92 ALA A N 1
ATOM 723 C CA . ALA A 1 92 ? 6.402 -15.440 2.330 1.00 41.78 92 ALA A CA 1
ATOM 724 C C . ALA A 1 92 ? 5.468 -15.764 1.142 1.00 41.78 92 ALA A C 1
ATOM 726 O O . ALA A 1 92 ? 5.908 -16.392 0.184 1.00 41.78 92 ALA A O 1
ATOM 727 N N . LEU A 1 93 ? 4.188 -15.363 1.179 1.00 43.09 93 LEU A N 1
ATOM 728 C CA . LEU A 1 93 ? 3.173 -15.818 0.207 1.00 43.09 93 LEU A CA 1
ATOM 729 C C . LEU A 1 93 ? 2.425 -14.702 -0.546 1.00 43.09 93 LEU A C 1
ATOM 731 O O . LEU A 1 93 ? 1.581 -15.009 -1.386 1.00 43.09 93 LEU A O 1
ATOM 735 N N . ILE A 1 94 ? 2.732 -13.421 -0.298 1.00 45.78 94 ILE A N 1
ATOM 736 C CA . ILE A 1 94 ? 2.106 -12.272 -1.000 1.00 45.78 94 ILE A CA 1
ATOM 737 C C . ILE A 1 94 ? 3.122 -11.463 -1.832 1.00 45.78 94 ILE A C 1
ATOM 739 O O . ILE A 1 94 ? 2.761 -10.515 -2.520 1.00 45.78 94 ILE A O 1
ATOM 743 N N . THR A 1 95 ? 4.384 -11.877 -1.888 1.00 45.22 95 THR A N 1
ATOM 744 C CA . THR A 1 95 ? 5.317 -11.450 -2.938 1.00 45.22 95 THR A CA 1
ATOM 745 C C . THR A 1 95 ? 5.430 -12.573 -3.967 1.00 45.22 95 THR A C 1
ATOM 747 O O . THR A 1 95 ? 6.244 -13.480 -3.799 1.00 45.22 95 THR A O 1
ATOM 750 N N . PRO A 1 96 ? 4.617 -12.582 -5.045 1.00 43.41 96 PRO A N 1
ATOM 751 C CA . PRO A 1 96 ? 4.924 -13.451 -6.172 1.00 43.41 96 PRO A CA 1
ATOM 752 C C . PRO A 1 96 ? 6.358 -13.144 -6.651 1.00 43.41 96 PRO A C 1
ATOM 754 O O . PRO A 1 96 ? 6.750 -11.974 -6.667 1.00 43.41 96 PRO A O 1
ATOM 757 N N . PRO A 1 97 ? 7.142 -14.146 -7.091 1.00 46.44 97 PRO A N 1
ATOM 758 C CA . PRO A 1 97 ? 8.542 -13.981 -7.511 1.00 46.44 97 PRO A CA 1
ATOM 759 C C . PRO A 1 97 ? 8.728 -13.151 -8.800 1.00 46.44 97 PRO A C 1
ATOM 761 O O . PRO A 1 97 ? 9.778 -13.204 -9.433 1.00 46.44 97 PRO A O 1
ATOM 764 N N . ARG A 1 98 ? 7.728 -12.363 -9.212 1.00 49.38 98 ARG A N 1
ATOM 765 C CA . ARG A 1 98 ? 7.753 -11.580 -10.453 1.00 49.38 98 ARG A CA 1
ATOM 766 C C . ARG A 1 98 ? 8.675 -10.360 -10.408 1.00 49.38 98 ARG A C 1
ATOM 768 O O . ARG A 1 98 ? 9.087 -9.905 -11.464 1.00 49.38 98 ARG A O 1
ATOM 775 N N . TYR A 1 99 ? 9.064 -9.889 -9.225 1.00 51.03 99 TYR A N 1
ATOM 776 C CA . TYR A 1 99 ? 9.837 -8.648 -9.075 1.00 51.03 99 TYR A CA 1
ATOM 777 C C . TYR A 1 99 ? 11.363 -8.842 -9.006 1.00 51.03 99 TYR A C 1
ATOM 779 O O . TYR A 1 99 ? 12.100 -7.875 -8.851 1.00 51.03 99 TYR A O 1
ATOM 787 N N . ALA A 1 100 ? 11.866 -10.079 -9.101 1.00 48.78 100 ALA A N 1
ATOM 788 C CA . ALA A 1 100 ? 13.295 -10.365 -8.928 1.00 48.78 100 ALA A CA 1
ATOM 789 C C . ALA A 1 100 ? 14.129 -10.277 -10.222 1.00 48.78 100 ALA A C 1
ATOM 791 O O . ALA A 1 100 ? 15.353 -10.328 -10.148 1.00 48.78 100 ALA A O 1
ATOM 792 N N . TYR A 1 101 ? 13.505 -10.165 -11.401 1.00 48.84 101 TYR A N 1
ATOM 793 C CA . TYR A 1 101 ? 14.235 -10.277 -12.672 1.00 48.84 101 TYR A CA 1
ATOM 794 C C . TYR A 1 101 ? 14.676 -8.931 -13.272 1.00 48.84 101 TYR A C 1
ATOM 796 O O . TYR A 1 101 ? 15.641 -8.883 -14.028 1.00 48.84 101 TYR A O 1
ATOM 804 N N . THR A 1 102 ? 14.026 -7.821 -12.913 1.00 53.91 102 THR A N 1
ATOM 805 C CA . THR A 1 102 ? 14.350 -6.492 -13.464 1.00 53.91 102 THR A CA 1
ATOM 806 C C . THR A 1 102 ? 15.401 -5.729 -12.648 1.00 53.91 102 THR A C 1
ATOM 808 O O . THR A 1 102 ? 16.090 -4.874 -13.198 1.00 53.91 102 THR A O 1
ATOM 811 N N . GLY A 1 103 ? 15.598 -6.060 -11.365 1.00 47.22 103 GLY A N 1
ATOM 812 C CA . GLY A 1 103 ? 16.552 -5.360 -10.489 1.00 47.22 103 GLY A CA 1
ATOM 813 C C . GLY A 1 103 ? 18.031 -5.706 -10.728 1.00 47.22 103 GLY A C 1
ATOM 814 O O . GLY A 1 103 ? 18.907 -4.856 -10.570 1.00 47.22 103 GLY A O 1
ATOM 815 N N . THR A 1 104 ? 18.343 -6.931 -11.156 1.00 50.75 104 THR A N 1
ATOM 816 C CA . THR A 1 104 ? 19.732 -7.400 -11.332 1.00 50.75 104 THR A CA 1
ATOM 817 C C . THR A 1 104 ? 20.389 -6.930 -12.629 1.00 50.75 104 THR A C 1
ATOM 819 O O . THR A 1 104 ? 21.612 -6.817 -12.670 1.00 50.75 104 THR A O 1
ATOM 822 N N . LEU A 1 105 ? 19.614 -6.602 -13.667 1.00 52.81 105 LEU A N 1
ATOM 823 C CA . LEU A 1 105 ? 20.156 -6.096 -14.935 1.00 52.81 105 LEU A CA 1
ATOM 824 C C . LEU A 1 105 ? 20.525 -4.603 -14.885 1.00 52.81 105 LEU A C 1
ATOM 826 O O . LEU A 1 105 ? 21.410 -4.178 -15.624 1.00 52.81 105 LEU A O 1
ATOM 830 N N . PHE A 1 106 ? 19.926 -3.821 -13.978 1.00 54.25 106 PHE A N 1
ATOM 831 C CA . PHE A 1 106 ? 20.170 -2.375 -13.876 1.00 54.25 106 PHE A CA 1
ATOM 832 C C . PHE A 1 106 ? 20.993 -1.949 -12.641 1.00 54.25 106 PHE A C 1
ATOM 834 O O . PHE A 1 106 ? 21.717 -0.956 -12.714 1.00 54.25 106 PHE A O 1
ATOM 841 N N . GLY A 1 107 ? 20.969 -2.702 -11.531 1.00 45.69 107 GLY A N 1
ATOM 842 C CA . GLY A 1 107 ? 21.530 -2.249 -10.244 1.00 45.69 107 GLY A CA 1
ATOM 843 C C . GLY A 1 107 ? 23.055 -2.340 -10.059 1.00 45.69 107 GLY A C 1
ATOM 844 O O . GLY A 1 107 ? 23.611 -1.641 -9.216 1.00 45.69 107 GLY A O 1
ATOM 845 N N . ALA A 1 108 ? 23.779 -3.159 -10.830 1.00 51.44 108 ALA A N 1
ATOM 846 C CA . ALA A 1 108 ? 25.197 -3.442 -10.547 1.00 51.44 108 ALA A CA 1
ATOM 847 C C . ALA A 1 108 ? 26.213 -2.438 -11.141 1.00 51.44 108 ALA A C 1
ATOM 849 O O . ALA A 1 108 ? 27.411 -2.571 -10.900 1.00 51.44 108 ALA A O 1
ATOM 850 N N . SER A 1 109 ? 25.786 -1.438 -11.923 1.00 52.50 109 SER A N 1
ATOM 851 C CA . SER A 1 109 ? 26.712 -0.642 -12.757 1.00 52.50 109 SER A CA 1
ATOM 852 C C . SER A 1 109 ? 26.918 0.825 -12.342 1.00 52.50 109 SER A C 1
ATOM 854 O O . SER A 1 109 ? 27.768 1.506 -12.923 1.00 52.50 109 SER A O 1
ATOM 856 N N . VAL A 1 110 ? 26.199 1.335 -11.335 1.00 54.66 110 VAL A N 1
ATOM 857 C CA . VAL A 1 110 ? 26.096 2.796 -11.117 1.00 54.66 110 VAL A CA 1
ATOM 858 C C . VAL A 1 110 ? 27.081 3.364 -10.069 1.00 54.66 110 VAL A C 1
ATOM 860 O O . VAL A 1 110 ? 27.392 4.555 -10.120 1.00 54.66 110 VAL A O 1
ATOM 863 N N . GLY A 1 111 ? 27.667 2.550 -9.181 1.00 45.25 111 GLY A N 1
ATOM 864 C CA . GLY A 1 111 ? 28.229 3.049 -7.911 1.00 45.25 111 GLY A CA 1
ATOM 865 C C . GLY A 1 111 ? 29.714 3.450 -7.784 1.00 45.25 111 GLY A C 1
ATOM 866 O O . GLY A 1 111 ? 30.042 4.031 -6.755 1.00 45.25 111 GLY A O 1
ATOM 867 N N . SER A 1 112 ? 30.640 3.166 -8.716 1.00 43.56 112 SER A N 1
ATOM 868 C CA . SER A 1 112 ? 32.081 3.128 -8.334 1.00 43.56 112 SER A CA 1
ATOM 869 C C . SER A 1 112 ? 33.143 3.815 -9.215 1.00 43.56 112 SER A C 1
ATOM 871 O O . SER A 1 112 ? 34.328 3.606 -8.969 1.00 43.56 112 SER A O 1
ATOM 873 N N . SER A 1 113 ? 32.832 4.703 -10.169 1.00 46.56 113 SER A N 1
ATOM 874 C CA . SER A 1 113 ? 33.914 5.461 -10.841 1.00 46.56 113 SER A CA 1
ATOM 875 C C . SER A 1 113 ? 33.503 6.847 -11.345 1.00 46.56 113 SER A C 1
ATOM 877 O O . SER A 1 113 ? 32.797 6.976 -12.331 1.00 46.56 113 SER A O 1
ATOM 879 N N . TRP A 1 114 ? 33.970 7.918 -10.695 1.00 52.25 114 TRP A N 1
ATOM 880 C CA . TRP A 1 114 ? 33.735 9.301 -11.156 1.00 52.25 114 TRP A CA 1
ATOM 881 C C . TRP A 1 114 ? 34.951 9.879 -11.925 1.00 52.25 114 TRP A C 1
ATOM 883 O O . TRP A 1 114 ? 34.795 10.785 -12.730 1.00 52.25 114 TRP A O 1
ATOM 893 N N . GLY A 1 115 ? 36.165 9.326 -11.778 1.00 50.34 115 GLY A N 1
ATOM 894 C CA . GLY A 1 115 ? 37.390 9.919 -12.357 1.00 50.34 115 GLY A CA 1
ATOM 895 C C . GLY A 1 115 ? 37.831 9.429 -13.749 1.00 50.34 115 GLY A C 1
ATOM 896 O O . GLY A 1 115 ? 38.475 10.176 -14.474 1.00 50.34 115 GLY A O 1
ATOM 897 N N . ALA A 1 116 ? 37.487 8.199 -14.152 1.00 57.81 116 ALA A N 1
ATOM 898 C CA . ALA A 1 116 ? 37.936 7.584 -15.419 1.00 57.81 116 ALA A CA 1
ATOM 899 C C . ALA A 1 116 ? 36.825 7.474 -16.487 1.00 57.81 116 ALA A C 1
ATOM 901 O O . ALA A 1 116 ? 36.989 6.811 -17.511 1.00 57.81 116 ALA A O 1
ATOM 902 N N . ARG A 1 117 ? 35.669 8.101 -16.236 1.00 59.50 117 ARG A N 1
ATOM 903 C CA . ARG A 1 117 ? 34.429 7.872 -16.988 1.00 59.50 117 ARG A CA 1
ATOM 904 C C . ARG A 1 117 ? 34.442 8.430 -18.405 1.00 59.50 117 ARG A C 1
ATOM 906 O O . ARG A 1 117 ? 33.898 7.794 -19.284 1.00 59.50 117 ARG A O 1
ATOM 913 N N . GLN A 1 118 ? 35.130 9.532 -18.689 1.00 64.31 118 GLN A N 1
ATOM 914 C CA . GLN A 1 118 ? 34.936 10.215 -19.975 1.00 64.31 118 GLN A CA 1
ATOM 915 C C . GLN A 1 118 ? 35.394 9.404 -21.205 1.00 64.31 118 GLN A C 1
ATOM 917 O O . GLN A 1 118 ? 34.742 9.447 -22.244 1.00 64.31 118 GLN A O 1
ATOM 922 N N . ALA A 1 119 ? 36.480 8.630 -21.090 1.00 70.25 119 ALA A N 1
ATOM 923 C CA . ALA A 1 119 ? 36.933 7.738 -22.163 1.00 70.25 119 ALA A CA 1
ATOM 924 C C . ALA A 1 119 ? 36.079 6.460 -22.259 1.00 70.25 119 ALA A C 1
ATOM 926 O O . ALA A 1 119 ? 35.815 5.965 -23.351 1.00 70.25 119 ALA A O 1
ATOM 927 N N . LEU A 1 120 ? 35.617 5.950 -21.115 1.00 73.31 120 LEU A N 1
ATOM 928 C CA . LEU A 1 120 ? 34.818 4.726 -21.018 1.00 73.31 120 LEU A CA 1
ATOM 929 C C . LEU A 1 120 ? 33.365 4.967 -21.458 1.00 73.31 120 LEU A C 1
ATOM 931 O O . LEU A 1 120 ? 32.775 4.135 -22.137 1.00 73.31 120 LEU A O 1
ATOM 935 N N . ASP A 1 121 ? 32.817 6.133 -21.133 1.00 73.50 121 ASP A N 1
ATOM 936 C CA . ASP A 1 121 ? 31.503 6.595 -21.565 1.00 73.50 121 ASP A CA 1
ATOM 937 C C . ASP A 1 121 ? 31.500 6.846 -23.071 1.00 73.50 121 ASP A C 1
ATOM 939 O O . ASP A 1 121 ? 30.539 6.469 -23.727 1.00 73.50 121 ASP A O 1
ATOM 943 N N . ARG A 1 122 ? 32.591 7.377 -23.648 1.00 76.88 122 ARG A N 1
ATOM 944 C CA . ARG A 1 122 ? 32.718 7.526 -25.107 1.00 76.88 122 ARG A CA 1
ATOM 945 C C . ARG A 1 122 ? 32.778 6.168 -25.818 1.00 76.88 122 ARG A C 1
ATOM 947 O O . ARG A 1 122 ? 32.025 5.960 -26.759 1.00 76.88 122 ARG A O 1
ATOM 954 N N . ALA A 1 123 ? 33.577 5.222 -25.316 1.00 78.38 123 ALA A N 1
ATOM 955 C CA . ALA A 1 123 ? 33.619 3.859 -25.858 1.00 78.38 123 ALA A CA 1
ATOM 956 C C . ALA A 1 123 ? 32.263 3.137 -25.737 1.00 78.38 123 ALA A C 1
ATOM 958 O O . ALA A 1 123 ? 31.824 2.469 -26.669 1.00 78.38 123 ALA A O 1
ATOM 959 N N . ARG A 1 124 ? 31.554 3.317 -24.614 1.00 75.94 124 ARG A N 1
ATOM 960 C CA . ARG A 1 124 ? 30.186 2.806 -24.441 1.00 75.94 124 ARG A CA 1
ATOM 961 C C . ARG A 1 124 ? 29.197 3.473 -25.387 1.00 75.94 124 ARG A C 1
ATOM 963 O O . ARG A 1 124 ? 28.328 2.787 -25.905 1.00 75.94 124 ARG A O 1
ATOM 970 N N . GLN A 1 125 ? 29.312 4.779 -25.609 1.00 77.31 125 GLN A N 1
ATOM 971 C CA . GLN A 1 125 ? 28.455 5.506 -26.541 1.00 77.31 125 GLN A CA 1
ATOM 972 C C . GLN A 1 125 ? 28.612 4.945 -27.961 1.00 77.31 125 GLN A C 1
ATOM 974 O O . GLN A 1 125 ? 27.617 4.591 -28.584 1.00 77.31 125 GLN A O 1
ATOM 979 N N . GLU A 1 126 ? 29.855 4.775 -28.422 1.00 80.94 126 GLU A N 1
ATOM 980 C CA . GLU A 1 126 ? 30.179 4.202 -29.737 1.00 80.94 126 GLU A CA 1
ATOM 981 C C . GLU A 1 126 ? 29.669 2.757 -29.871 1.00 80.94 126 GLU A C 1
ATOM 983 O O . GLU A 1 126 ? 29.116 2.369 -30.902 1.00 80.94 126 GLU A O 1
ATOM 988 N N . GLU A 1 127 ? 29.792 1.952 -28.814 1.00 76.69 127 GLU A N 1
ATOM 989 C CA . GLU A 1 127 ? 29.281 0.580 -28.802 1.00 76.69 127 GLU A CA 1
ATOM 990 C C . GLU A 1 127 ? 27.743 0.528 -28.807 1.00 76.69 127 GLU A C 1
ATOM 992 O O . GLU A 1 127 ? 27.152 -0.312 -29.487 1.00 76.69 127 GLU A O 1
ATOM 997 N N . MET A 1 128 ? 27.068 1.459 -28.131 1.00 78.69 128 MET A N 1
ATOM 998 C CA . MET A 1 128 ? 25.602 1.550 -28.131 1.00 78.69 128 MET A CA 1
ATOM 999 C C . MET A 1 128 ? 25.050 2.068 -29.460 1.00 78.69 128 MET A C 1
ATOM 1001 O O . MET A 1 128 ? 24.065 1.519 -29.963 1.00 78.69 128 MET A O 1
ATOM 1005 N N . GLU A 1 129 ? 25.735 3.022 -30.091 1.00 80.94 129 GLU A N 1
ATOM 1006 C CA . GLU A 1 129 ? 25.465 3.427 -31.474 1.00 80.94 129 GLU A CA 1
ATOM 1007 C C . GLU A 1 129 ? 25.628 2.242 -32.436 1.00 80.94 129 GLU A C 1
ATOM 1009 O O . GLU A 1 129 ? 24.778 2.015 -33.307 1.00 80.94 129 GLU A O 1
ATOM 1014 N N . ARG A 1 130 ? 26.660 1.409 -32.232 1.00 82.56 130 ARG A N 1
ATOM 1015 C CA . ARG A 1 130 ? 26.871 0.180 -33.015 1.00 82.56 130 ARG A CA 1
ATOM 1016 C C . ARG A 1 130 ? 25.730 -0.824 -32.859 1.00 82.56 130 ARG A C 1
ATOM 1018 O O . ARG A 1 130 ? 25.417 -1.535 -33.815 1.00 82.56 130 ARG A O 1
ATOM 1025 N N . LEU A 1 131 ? 25.111 -0.880 -31.681 1.00 83.38 131 LEU A N 1
ATOM 1026 C CA . LEU A 1 131 ? 23.944 -1.716 -31.382 1.00 83.38 131 LEU A CA 1
ATOM 1027 C C . LEU A 1 131 ? 22.612 -1.072 -31.799 1.00 83.38 131 LEU A C 1
ATOM 1029 O O . LEU A 1 131 ? 21.570 -1.714 -31.691 1.00 83.38 131 LEU A O 1
ATOM 1033 N N . GLY A 1 132 ? 22.628 0.164 -32.310 1.00 83.62 132 GLY A N 1
ATOM 1034 C CA . GLY A 1 132 ? 21.422 0.878 -32.735 1.00 83.62 132 GLY A CA 1
ATOM 1035 C C . GLY A 1 132 ? 20.554 1.341 -31.566 1.00 83.62 132 GLY A C 1
ATOM 1036 O O . GLY A 1 132 ? 19.365 1.596 -31.748 1.00 83.62 132 GLY A O 1
ATOM 1037 N N . VAL A 1 133 ? 21.130 1.428 -30.366 1.00 89.44 133 VAL A N 1
ATOM 1038 C CA . VAL A 1 133 ? 20.456 1.927 -29.170 1.00 89.44 133 VAL A CA 1
ATOM 1039 C C . VAL A 1 133 ? 20.741 3.418 -29.055 1.00 89.44 133 VAL A C 1
ATOM 1041 O O . VAL A 1 133 ? 21.891 3.820 -28.891 1.00 89.44 133 VAL A O 1
ATOM 1044 N N . THR A 1 134 ? 19.701 4.246 -29.145 1.00 90.50 134 THR A N 1
ATOM 1045 C CA . THR A 1 134 ? 19.869 5.697 -29.011 1.00 90.50 134 THR A CA 1
ATOM 1046 C C . THR A 1 134 ? 20.017 6.082 -27.532 1.00 90.50 134 THR A C 1
ATOM 1048 O O . THR A 1 134 ? 19.459 5.403 -26.659 1.00 90.50 134 THR A O 1
ATOM 1051 N N . PRO A 1 135 ? 20.762 7.155 -27.207 1.00 88.25 135 PRO A N 1
ATOM 1052 C CA . PRO A 1 135 ? 20.927 7.594 -25.822 1.00 88.25 135 PRO A CA 1
ATOM 1053 C C . PRO A 1 135 ? 19.590 7.937 -25.151 1.00 88.25 135 PRO A C 1
ATOM 1055 O O . PRO A 1 135 ? 19.429 7.694 -23.957 1.00 88.25 135 PRO A O 1
ATOM 1058 N N . GLU A 1 136 ? 18.602 8.411 -25.912 1.00 90.75 136 GLU A N 1
ATOM 1059 C CA . GLU A 1 136 ? 17.259 8.722 -25.415 1.00 90.75 136 GLU A CA 1
ATOM 1060 C C . GLU A 1 136 ? 16.523 7.467 -24.925 1.00 90.75 136 GLU A C 1
ATOM 1062 O O . GLU A 1 136 ? 15.837 7.519 -23.907 1.00 90.75 136 GLU A O 1
ATOM 1067 N N . MET A 1 137 ? 16.686 6.321 -25.601 1.00 90.44 137 MET A N 1
ATOM 1068 C CA . MET A 1 137 ? 16.060 5.060 -25.175 1.00 90.44 137 MET A CA 1
ATOM 1069 C C . MET A 1 137 ? 16.623 4.570 -23.839 1.00 90.44 137 MET A C 1
ATOM 1071 O O . MET A 1 137 ? 15.900 3.996 -23.025 1.00 90.44 137 MET A O 1
ATOM 1075 N N . LEU A 1 138 ? 17.917 4.793 -23.611 1.00 88.31 138 LEU A N 1
ATOM 1076 C CA . LEU A 1 138 ? 18.585 4.407 -22.372 1.00 88.31 138 LEU A CA 1
ATOM 1077 C C . LEU A 1 138 ? 18.250 5.345 -21.229 1.00 88.31 138 LEU A C 1
ATOM 1079 O O . LEU A 1 138 ? 18.058 4.877 -20.110 1.00 88.31 138 LEU A O 1
ATOM 1083 N N . GLU A 1 139 ? 18.163 6.643 -21.503 1.00 90.94 139 GLU A N 1
ATOM 1084 C CA . GLU A 1 139 ? 17.734 7.611 -20.503 1.00 90.94 139 GLU A CA 1
ATOM 1085 C C . GLU A 1 139 ? 16.291 7.331 -20.073 1.00 90.94 139 GLU A C 1
ATO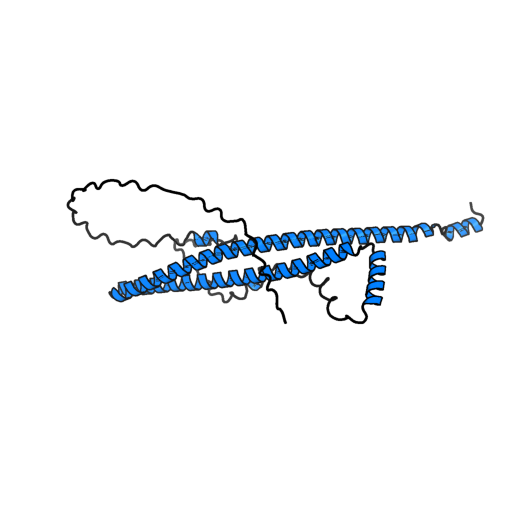M 1087 O O . GLU A 1 139 ? 16.025 7.226 -18.879 1.00 90.94 139 GLU A O 1
ATOM 1092 N N . ALA A 1 140 ? 15.394 7.049 -21.024 1.00 93.06 140 ALA A N 1
ATOM 1093 C CA . ALA A 1 140 ? 14.023 6.645 -20.721 1.00 93.06 140 ALA A CA 1
ATOM 1094 C C . ALA A 1 140 ? 13.963 5.339 -19.902 1.00 93.06 140 ALA A C 1
ATOM 1096 O O . ALA A 1 140 ? 13.192 5.237 -18.946 1.00 93.06 140 ALA A O 1
ATOM 1097 N N . ALA A 1 141 ? 14.798 4.345 -20.233 1.00 92.31 141 ALA A N 1
ATOM 1098 C CA . ALA A 1 141 ? 14.895 3.106 -19.459 1.00 92.31 141 ALA A CA 1
ATOM 1099 C C . ALA A 1 141 ? 15.393 3.355 -18.023 1.00 92.31 141 ALA A C 1
ATOM 1101 O O . ALA A 1 141 ? 14.856 2.776 -17.078 1.00 92.31 141 ALA A O 1
ATOM 1102 N N . ARG A 1 142 ? 16.392 4.230 -17.846 1.00 90.88 142 ARG A N 1
ATOM 1103 C CA . ARG A 1 142 ? 16.924 4.615 -16.527 1.00 90.88 142 ARG A CA 1
ATOM 1104 C C . ARG A 1 142 ? 15.893 5.370 -15.699 1.00 90.88 142 ARG A C 1
ATOM 1106 O O . ARG A 1 142 ? 15.705 5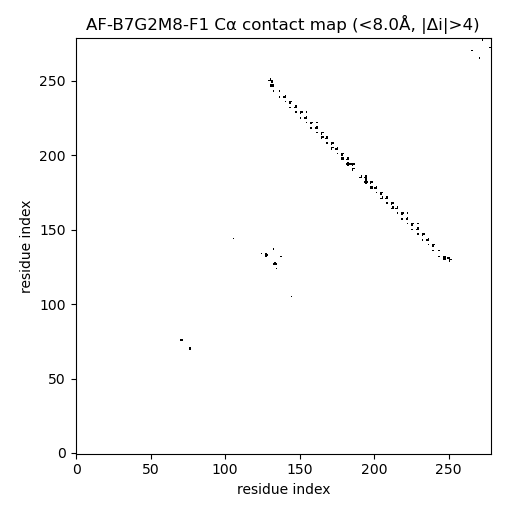.033 -14.534 1.00 90.88 142 ARG A O 1
ATOM 1113 N N . GLU A 1 143 ? 15.221 6.352 -16.291 1.00 94.19 143 GLU A N 1
ATOM 1114 C CA . GLU A 1 143 ? 14.198 7.154 -15.618 1.00 94.19 143 GLU A CA 1
ATOM 1115 C C . GLU A 1 143 ? 13.043 6.275 -15.126 1.00 94.19 143 GLU A C 1
ATOM 1117 O O . GLU A 1 143 ? 12.640 6.365 -13.963 1.00 94.19 143 GLU A O 1
ATOM 1122 N N . ILE A 1 144 ? 12.550 5.366 -15.975 1.00 95.19 144 ILE A N 1
ATOM 1123 C CA . ILE A 1 144 ? 11.496 4.424 -15.584 1.00 95.19 144 ILE A CA 1
ATOM 1124 C C . ILE A 1 144 ? 11.993 3.429 -14.541 1.00 95.19 144 ILE A C 1
ATOM 1126 O O . ILE A 1 144 ? 11.250 3.147 -13.604 1.00 95.19 144 ILE A O 1
ATOM 1130 N N . GLY A 1 145 ? 13.234 2.947 -14.644 1.00 92.56 145 GLY A N 1
ATOM 1131 C CA . GLY A 1 145 ? 13.840 2.084 -13.629 1.00 92.56 145 GLY A CA 1
ATOM 1132 C C . GLY A 1 145 ? 13.876 2.743 -12.247 1.00 92.56 145 GLY A C 1
ATOM 1133 O O . GLY A 1 145 ? 13.373 2.169 -11.284 1.00 92.56 145 GLY A O 1
ATOM 1134 N N . LEU A 1 146 ? 14.384 3.978 -12.165 1.00 95.38 146 LEU A N 1
ATOM 1135 C CA . LEU A 1 146 ? 14.435 4.758 -10.921 1.00 95.38 146 LEU A CA 1
ATOM 1136 C C . LEU A 1 146 ? 13.033 5.056 -10.372 1.00 95.38 146 LEU A C 1
ATOM 1138 O O . LEU A 1 146 ? 12.785 4.918 -9.175 1.00 95.38 146 LEU A O 1
ATOM 1142 N N . THR A 1 147 ? 12.099 5.439 -11.244 1.00 95.81 147 THR A N 1
ATOM 1143 C CA . THR A 1 147 ? 10.714 5.738 -10.847 1.00 95.81 147 THR A CA 1
ATOM 1144 C C . THR A 1 147 ? 9.991 4.485 -10.346 1.00 95.81 147 THR A C 1
ATOM 1146 O O . THR A 1 147 ? 9.225 4.552 -9.380 1.00 95.81 147 THR A O 1
ATOM 1149 N N . LEU A 1 148 ? 10.231 3.332 -10.978 1.00 95.31 148 LEU A N 1
ATOM 1150 C CA . LEU A 1 148 ? 9.671 2.046 -10.569 1.00 95.31 148 LEU A CA 1
ATOM 1151 C C . LEU A 1 148 ? 10.221 1.618 -9.207 1.00 95.31 148 LEU A C 1
ATOM 1153 O O . LEU A 1 148 ? 9.430 1.255 -8.341 1.00 95.31 148 LEU A O 1
ATOM 1157 N N . GLU A 1 149 ? 11.533 1.728 -8.987 1.00 94.38 149 GLU A N 1
ATOM 1158 C CA . GLU A 1 149 ? 12.170 1.429 -7.697 1.00 94.38 149 GLU A CA 1
ATOM 1159 C C . GLU A 1 149 ? 11.569 2.278 -6.567 1.00 94.38 149 GLU A C 1
ATOM 1161 O O . GLU A 1 149 ? 11.066 1.739 -5.579 1.00 94.38 149 GLU A O 1
ATOM 1166 N N . GLN A 1 150 ? 11.493 3.598 -6.760 1.00 95.88 150 GLN A N 1
ATOM 1167 C CA . GLN A 1 150 ? 10.868 4.511 -5.796 1.00 95.88 150 GLN A CA 1
ATOM 1168 C C . GLN A 1 150 ? 9.393 4.170 -5.537 1.00 95.88 150 GLN A C 1
ATOM 1170 O O . GLN A 1 150 ? 8.916 4.242 -4.401 1.00 95.88 150 GLN A O 1
ATOM 1175 N N . SER A 1 151 ? 8.655 3.779 -6.579 1.00 96.25 151 SER A N 1
ATOM 1176 C CA . SER A 1 151 ? 7.245 3.394 -6.455 1.00 96.25 151 SER A CA 1
ATOM 1177 C C . SER A 1 151 ? 7.072 2.069 -5.709 1.00 96.25 151 SER A C 1
ATOM 1179 O O . SER A 1 151 ? 6.128 1.929 -4.931 1.00 96.25 151 SER A O 1
ATOM 1181 N N . MET A 1 152 ? 7.985 1.111 -5.892 1.00 96.44 152 MET A N 1
ATOM 1182 C CA . MET A 1 152 ? 8.000 -0.147 -5.143 1.00 96.44 152 MET A CA 1
ATOM 1183 C C . MET A 1 152 ? 8.294 0.077 -3.657 1.00 96.44 152 MET A C 1
ATOM 1185 O O . MET A 1 152 ? 7.642 -0.537 -2.810 1.00 96.44 152 MET A O 1
ATOM 1189 N N . ASP A 1 153 ? 9.213 0.980 -3.320 1.00 97.06 153 ASP A N 1
ATOM 1190 C CA . ASP A 1 153 ? 9.469 1.350 -1.925 1.00 97.06 153 ASP A CA 1
ATOM 1191 C C . ASP A 1 153 ? 8.269 2.074 -1.301 1.00 97.06 153 ASP A C 1
ATOM 1193 O O . ASP A 1 153 ? 7.862 1.759 -0.179 1.00 97.06 153 ASP A O 1
ATOM 1197 N N . GLY A 1 154 ? 7.616 2.963 -2.057 1.00 96.50 154 GLY A N 1
ATOM 1198 C CA . GLY A 1 154 ? 6.344 3.567 -1.655 1.00 96.50 154 GLY A CA 1
ATOM 1199 C C . GLY A 1 154 ? 5.242 2.527 -1.419 1.00 96.50 154 GLY A C 1
ATOM 1200 O O . GLY A 1 154 ? 4.508 2.605 -0.430 1.00 96.50 154 GLY A O 1
ATOM 1201 N N . LEU A 1 155 ? 5.149 1.511 -2.283 1.00 97.50 155 LEU A N 1
ATOM 1202 C CA . LEU A 1 155 ? 4.207 0.403 -2.130 1.00 97.50 155 LEU A CA 1
ATOM 1203 C C . LEU A 1 155 ? 4.470 -0.378 -0.836 1.00 97.50 155 LEU A C 1
ATOM 1205 O O . LEU A 1 155 ? 3.534 -0.584 -0.058 1.00 97.50 155 LEU A O 1
ATOM 1209 N N . ARG A 1 156 ? 5.730 -0.738 -0.559 1.00 96.88 156 ARG A N 1
ATOM 1210 C CA . ARG A 1 156 ? 6.130 -1.414 0.689 1.00 96.88 156 ARG A CA 1
ATOM 1211 C C . ARG A 1 156 ? 5.766 -0.592 1.923 1.00 96.88 156 ARG A C 1
ATOM 1213 O O . ARG A 1 156 ? 5.136 -1.120 2.836 1.00 96.88 156 ARG A O 1
ATOM 1220 N N . ALA A 1 157 ? 6.054 0.708 1.918 1.00 97.81 157 ALA A N 1
ATOM 1221 C CA . ALA A 1 157 ? 5.703 1.592 3.028 1.00 97.81 157 ALA A CA 1
ATOM 1222 C C . ALA A 1 157 ? 4.183 1.614 3.296 1.00 97.81 157 ALA A C 1
ATOM 1224 O O . ALA A 1 157 ? 3.744 1.497 4.444 1.00 97.81 157 ALA A O 1
ATOM 1225 N N . THR A 1 158 ? 3.354 1.696 2.245 1.00 97.62 158 THR A N 1
ATOM 1226 C CA . THR A 1 158 ? 1.885 1.638 2.404 1.00 97.62 158 THR A CA 1
ATOM 1227 C C . THR A 1 158 ? 1.393 0.269 2.884 1.00 97.62 158 THR A C 1
ATOM 1229 O O . THR A 1 158 ? 0.436 0.189 3.657 1.00 97.62 158 THR A O 1
ATOM 1232 N N . GLN A 1 159 ? 2.064 -0.815 2.488 1.00 97.94 159 GLN A N 1
ATOM 1233 C CA . GLN A 1 159 ? 1.762 -2.168 2.950 1.00 97.94 159 GLN A CA 1
ATOM 1234 C C . GLN A 1 159 ? 2.041 -2.334 4.452 1.00 97.94 159 GLN A C 1
ATOM 1236 O O . GLN A 1 159 ? 1.203 -2.865 5.185 1.00 97.94 159 GLN A O 1
ATOM 1241 N N . GLU A 1 160 ? 3.194 -1.859 4.923 1.00 97.88 160 GLU A N 1
ATOM 1242 C CA . GLU A 1 160 ? 3.588 -1.904 6.338 1.00 97.88 160 GLU A CA 1
ATOM 1243 C C . GLU A 1 160 ? 2.666 -1.052 7.220 1.00 97.88 160 GLU A C 1
ATOM 1245 O O . GLU A 1 160 ? 2.241 -1.486 8.302 1.00 97.88 160 GLU A O 1
ATOM 1250 N N . SER A 1 161 ? 2.305 0.138 6.732 1.00 97.88 161 SER A N 1
ATOM 1251 C CA . SER A 1 161 ? 1.318 1.029 7.349 1.00 97.88 161 SER A CA 1
ATOM 1252 C C . SER A 1 161 ? -0.031 0.321 7.523 1.00 97.88 161 SER A C 1
ATOM 1254 O O . SER A 1 161 ? -0.545 0.200 8.644 1.00 97.88 161 SER A O 1
ATOM 1256 N N . LEU A 1 162 ? -0.557 -0.267 6.441 1.00 97.75 162 LEU A N 1
ATOM 1257 C CA . LEU A 1 162 ? -1.802 -1.033 6.462 1.00 97.75 162 LEU A CA 1
ATOM 1258 C C . LEU A 1 162 ? -1.734 -2.210 7.448 1.00 97.75 162 LEU A C 1
ATOM 1260 O O . LEU A 1 162 ? -2.653 -2.398 8.251 1.00 97.75 162 LEU A O 1
ATOM 1264 N N . GLY A 1 163 ? -0.644 -2.981 7.429 1.00 96.50 163 GLY A N 1
ATOM 1265 C CA . GLY A 1 163 ? -0.440 -4.111 8.339 1.00 96.50 163 GLY A CA 1
ATOM 1266 C C . GLY A 1 163 ? -0.397 -3.693 9.813 1.00 96.50 163 GLY A C 1
ATOM 1267 O O . GLY A 1 163 ? -0.909 -4.395 10.688 1.00 96.50 163 GLY A O 1
ATOM 1268 N N . THR A 1 164 ? 0.159 -2.520 10.112 1.00 98.38 164 THR A N 1
ATOM 1269 C CA . THR A 1 164 ? 0.187 -1.966 11.473 1.00 98.38 164 THR A CA 1
ATOM 1270 C C . THR A 1 164 ? -1.205 -1.556 11.947 1.00 98.38 164 THR A C 1
ATOM 1272 O O . THR A 1 164 ? -1.611 -1.956 13.042 1.00 98.38 164 THR A O 1
ATOM 1275 N N . LEU A 1 165 ? -1.986 -0.866 11.109 1.00 97.56 165 LEU A N 1
ATOM 1276 C CA . LEU A 1 165 ? -3.378 -0.514 11.422 1.00 97.56 165 LEU A CA 1
ATOM 1277 C C . LEU A 1 165 ? -4.248 -1.755 11.657 1.00 97.56 165 LEU A C 1
ATOM 1279 O O . LEU A 1 165 ? -5.038 -1.789 12.600 1.00 97.56 165 LEU A O 1
ATOM 1283 N N . GLN A 1 166 ? -4.069 -2.807 10.855 1.00 97.56 166 GLN A N 1
ATOM 1284 C CA . GLN A 1 166 ? -4.796 -4.067 11.030 1.00 97.56 166 GLN A CA 1
ATOM 1285 C C . GLN A 1 166 ? -4.466 -4.756 12.359 1.00 97.56 166 GLN A C 1
ATOM 1287 O O . GLN A 1 166 ? -5.372 -5.254 13.029 1.00 97.56 166 GLN A O 1
ATOM 1292 N N . ARG A 1 167 ? -3.191 -4.773 12.771 1.00 98.12 167 ARG A N 1
ATOM 1293 C CA . ARG A 1 167 ? -2.784 -5.324 14.076 1.00 98.12 167 ARG A CA 1
ATOM 1294 C C . ARG A 1 167 ? -3.401 -4.542 15.234 1.00 98.12 167 ARG A C 1
ATOM 1296 O O . ARG A 1 167 ? -3.924 -5.153 16.164 1.00 98.12 167 ARG A O 1
ATOM 1303 N N . ILE A 1 168 ? -3.401 -3.209 15.153 1.00 98.19 168 ILE A N 1
ATOM 1304 C CA . ILE A 1 168 ? -4.039 -2.347 16.159 1.00 98.19 168 ILE A CA 1
ATOM 1305 C C . ILE A 1 168 ? -5.545 -2.624 16.223 1.00 98.19 168 ILE A C 1
ATOM 1307 O O . ILE A 1 168 ? -6.079 -2.802 17.316 1.00 98.19 168 ILE A O 1
ATOM 1311 N N . ALA A 1 169 ? -6.218 -2.725 15.074 1.00 97.75 169 ALA A N 1
ATOM 1312 C CA . ALA A 1 169 ? -7.646 -3.028 15.015 1.00 97.75 169 ALA A CA 1
ATOM 1313 C C . ALA A 1 169 ? -7.980 -4.377 15.674 1.00 97.75 169 ALA A C 1
ATOM 1315 O O . ALA A 1 169 ? -8.907 -4.446 16.475 1.00 97.75 169 ALA A O 1
ATOM 1316 N N . ARG A 1 170 ? -7.194 -5.432 15.407 1.00 98.12 170 ARG A N 1
ATOM 1317 C CA . ARG A 1 170 ? -7.376 -6.751 16.046 1.00 98.12 170 ARG A CA 1
ATOM 1318 C C . ARG A 1 170 ? -7.192 -6.691 17.560 1.00 98.12 170 ARG A C 1
ATOM 1320 O O . ARG A 1 170 ? -7.972 -7.295 18.287 1.00 98.12 170 ARG A O 1
ATOM 1327 N N . ARG A 1 171 ? -6.191 -5.944 18.040 1.00 98.44 171 ARG A N 1
ATOM 1328 C CA . ARG A 1 171 ? -5.964 -5.768 19.481 1.00 98.44 171 ARG A CA 1
ATOM 1329 C C . ARG A 1 171 ? -7.145 -5.059 20.150 1.00 98.44 171 ARG A C 1
ATOM 1331 O O . ARG A 1 171 ? -7.636 -5.538 21.163 1.00 98.44 171 ARG A O 1
ATOM 1338 N N . LEU A 1 172 ? -7.632 -3.966 19.560 1.00 97.75 172 LEU A N 1
ATOM 1339 C CA . LEU A 1 172 ? -8.790 -3.226 20.077 1.00 97.75 172 LEU A CA 1
ATOM 1340 C C . LEU A 1 172 ? -10.075 -4.071 20.070 1.00 97.75 172 LEU A C 1
ATOM 1342 O O . LEU A 1 172 ? -10.897 -3.941 20.974 1.00 97.75 172 LEU A O 1
ATOM 1346 N N . ASP A 1 173 ? -10.256 -4.939 19.074 1.00 98.12 173 ASP A N 1
ATOM 1347 C CA . ASP A 1 173 ? -11.395 -5.864 19.006 1.00 98.12 173 ASP A CA 1
ATOM 1348 C C . ASP A 1 173 ? -11.335 -6.943 20.106 1.00 98.12 173 ASP A C 1
ATOM 1350 O O . ASP A 1 173 ? -12.340 -7.223 20.770 1.00 98.12 173 ASP A O 1
ATOM 1354 N N . ALA A 1 174 ? -10.141 -7.481 20.378 1.00 98.25 174 ALA A N 1
ATOM 1355 C CA . ALA A 1 174 ? -9.911 -8.397 21.494 1.00 98.25 174 ALA A CA 1
ATOM 1356 C C . ALA A 1 174 ? -10.172 -7.719 22.852 1.00 98.25 174 ALA A C 1
ATOM 1358 O O . ALA A 1 174 ? -10.924 -8.257 23.665 1.00 98.25 174 ALA A O 1
ATOM 1359 N N . GLU A 1 175 ? -9.644 -6.507 23.067 1.00 98.19 175 GLU A N 1
ATOM 1360 C CA . GLU A 1 175 ? -9.892 -5.704 24.277 1.00 98.19 175 GLU A CA 1
ATOM 1361 C C . GLU A 1 175 ? -11.394 -5.409 24.471 1.00 98.19 175 GLU A C 1
ATOM 1363 O O . GLU A 1 175 ? -11.920 -5.519 25.580 1.00 98.19 175 GLU A O 1
ATOM 1368 N N . ASN A 1 176 ? -12.120 -5.082 23.394 1.00 98.19 176 ASN A N 1
ATOM 1369 C CA . ASN A 1 176 ? -13.572 -4.863 23.429 1.00 98.19 176 ASN A CA 1
ATOM 1370 C C . ASN A 1 176 ? -14.324 -6.128 23.880 1.00 98.19 176 ASN A C 1
ATOM 1372 O O . ASN A 1 176 ? -15.218 -6.061 24.730 1.00 98.19 176 ASN A O 1
ATOM 1376 N N . THR A 1 177 ? -13.930 -7.284 23.341 1.00 98.00 177 THR A N 1
ATOM 1377 C CA . THR A 1 177 ? -14.518 -8.586 23.682 1.00 98.00 177 THR A CA 1
ATOM 1378 C C . THR A 1 177 ? -14.230 -8.970 25.135 1.00 98.00 177 THR A C 1
ATOM 1380 O O . THR A 1 177 ? -15.136 -9.402 25.849 1.00 98.00 177 THR A O 1
ATOM 1383 N N . GLU A 1 178 ? -13.003 -8.744 25.609 1.00 98.38 178 GLU A N 1
ATOM 1384 C CA . GLU A 1 178 ? -12.601 -8.999 26.994 1.00 98.38 178 GLU A CA 1
ATOM 1385 C C . GLU A 1 178 ? -13.377 -8.119 27.987 1.00 98.38 178 GLU A C 1
ATOM 1387 O O . GLU A 1 178 ? -13.901 -8.619 28.985 1.00 98.38 178 GLU A O 1
ATOM 1392 N N . LEU A 1 179 ? -13.518 -6.819 27.703 1.00 98.31 179 LEU A N 1
ATOM 1393 C CA . LEU A 1 179 ? -14.305 -5.902 28.536 1.00 98.31 179 LEU A CA 1
ATOM 1394 C C . LEU A 1 179 ? -15.778 -6.313 28.606 1.00 98.31 179 LEU A C 1
ATOM 1396 O O . LEU A 1 179 ? -16.400 -6.206 29.663 1.00 98.31 179 LEU A O 1
ATOM 1400 N N . TYR A 1 180 ? -16.340 -6.817 27.507 1.00 98.25 180 TYR A N 1
ATOM 1401 C CA . TYR A 1 180 ? -17.707 -7.331 27.502 1.00 98.25 180 TYR A CA 1
ATOM 1402 C C . TYR A 1 180 ? -17.860 -8.608 28.343 1.00 98.25 180 TYR A C 1
ATOM 1404 O O . TYR A 1 180 ? -18.839 -8.738 29.085 1.00 98.25 180 TYR A O 1
ATOM 1412 N N . ALA A 1 181 ? -16.888 -9.521 28.281 1.00 98.50 181 ALA A N 1
ATOM 1413 C CA . ALA A 1 181 ? -16.868 -10.717 29.120 1.00 98.50 181 ALA A CA 1
ATOM 1414 C C . ALA A 1 181 ? -16.784 -10.355 30.614 1.00 98.50 181 ALA A C 1
ATOM 1416 O O . ALA A 1 181 ? -17.600 -10.834 31.402 1.00 98.50 181 ALA A O 1
ATOM 1417 N N . LYS A 1 182 ? -15.888 -9.429 30.988 1.00 98.44 182 LYS A N 1
ATOM 1418 C CA . LYS A 1 182 ? -15.765 -8.908 32.364 1.00 98.44 182 LYS A CA 1
ATOM 1419 C C . LYS A 1 182 ? -17.041 -8.222 32.846 1.00 98.44 182 LYS A C 1
ATOM 1421 O O . LYS A 1 182 ? -17.474 -8.452 33.970 1.00 98.44 182 LYS A O 1
ATOM 1426 N N . ALA A 1 183 ? -17.672 -7.412 31.995 1.00 98.31 183 ALA A N 1
ATOM 1427 C CA . ALA A 1 183 ? -18.950 -6.782 32.318 1.00 98.31 183 ALA A CA 1
ATOM 1428 C C . ALA A 1 183 ? -20.048 -7.827 32.567 1.00 98.31 183 ALA A C 1
ATOM 1430 O O . ALA A 1 183 ? -20.820 -7.688 33.508 1.00 98.31 183 ALA A O 1
ATOM 1431 N N . THR A 1 184 ? -20.096 -8.882 31.750 1.00 98.44 184 THR A N 1
ATOM 1432 C CA . THR A 1 184 ? -21.069 -9.974 31.905 1.00 98.44 184 THR A CA 1
ATOM 1433 C C . THR A 1 184 ? -20.850 -10.727 33.215 1.00 98.44 184 THR A C 1
ATOM 1435 O O . THR A 1 184 ? -21.817 -10.991 33.922 1.00 98.44 184 THR A O 1
ATOM 1438 N N . GLN A 1 185 ? -19.594 -11.007 33.570 1.00 98.56 185 GLN A N 1
ATOM 1439 C CA . GLN A 1 185 ? -19.241 -11.647 34.836 1.00 98.56 185 GLN A CA 1
ATOM 1440 C C . GLN A 1 185 ? -19.612 -10.780 36.052 1.00 98.56 185 GLN A C 1
ATOM 1442 O O . GLN A 1 185 ? -20.256 -11.257 36.978 1.00 98.56 185 GLN A O 1
ATOM 1447 N N . ALA A 1 186 ? -19.318 -9.477 36.024 1.00 98.44 186 ALA A N 1
ATOM 1448 C CA . ALA A 1 186 ? -19.705 -8.576 37.113 1.00 98.44 186 ALA A CA 1
ATOM 1449 C C . ALA A 1 186 ? -21.233 -8.522 37.320 1.00 98.44 186 ALA A C 1
ATOM 1451 O O . ALA A 1 186 ? -21.703 -8.451 38.451 1.00 98.44 186 ALA A O 1
ATOM 1452 N N . VAL A 1 187 ? -22.020 -8.611 36.238 1.00 98.44 187 VAL A N 1
ATOM 1453 C CA . VAL A 1 187 ? -23.489 -8.707 36.330 1.00 98.44 187 VAL A CA 1
ATOM 1454 C C . VAL A 1 187 ? -23.930 -10.030 36.959 1.00 98.44 187 VAL A C 1
ATOM 1456 O O . VAL A 1 187 ? -24.881 -10.031 37.738 1.00 98.44 187 VAL A O 1
ATOM 1459 N N . THR A 1 188 ? -23.268 -11.151 36.651 1.00 98.38 188 THR A N 1
ATOM 1460 C CA . THR A 1 188 ? -23.599 -12.441 37.283 1.00 98.38 188 THR A CA 1
ATOM 1461 C C . THR A 1 188 ? -23.251 -12.471 38.765 1.00 98.38 188 THR A C 1
ATOM 1463 O O . THR A 1 188 ? -23.958 -13.119 39.532 1.00 98.38 188 THR A O 1
ATOM 1466 N N . ASP A 1 189 ? -22.215 -11.734 39.160 1.00 98.44 189 ASP A N 1
ATOM 1467 C CA . ASP A 1 189 ? -21.753 -11.643 40.546 1.00 98.44 189 ASP A CA 1
ATOM 1468 C C . ASP A 1 189 ? -22.581 -10.638 41.379 1.00 98.44 189 ASP A C 1
ATOM 1470 O O . ASP A 1 189 ? -22.501 -10.631 42.605 1.00 98.44 189 ASP A O 1
ATOM 1474 N N . GLY A 1 190 ? -23.431 -9.826 40.732 1.00 98.25 190 GLY A N 1
ATOM 1475 C CA . GLY A 1 190 ? -24.280 -8.812 41.375 1.00 98.25 190 GLY A CA 1
ATOM 1476 C C . GLY A 1 190 ? -23.606 -7.447 41.573 1.00 98.25 190 GLY A C 1
ATOM 1477 O O . GLY A 1 190 ? -24.190 -6.552 42.187 1.00 98.25 190 GLY A O 1
ATOM 1478 N N . ASP A 1 191 ? -22.407 -7.258 41.021 1.00 98.50 191 ASP A N 1
ATOM 1479 C CA . ASP A 1 191 ? -21.607 -6.038 41.144 1.00 98.50 191 ASP A CA 1
ATOM 1480 C C . ASP A 1 191 ? -21.928 -5.025 40.028 1.00 98.50 191 ASP A C 1
ATOM 1482 O O . ASP A 1 191 ? -21.143 -4.764 39.105 1.00 98.50 191 ASP A O 1
ATOM 1486 N N . ASP A 1 192 ? -23.095 -4.385 40.137 1.00 98.31 192 ASP A N 1
ATOM 1487 C CA . ASP A 1 192 ? -23.604 -3.409 39.158 1.00 98.31 192 ASP A CA 1
ATOM 1488 C C . ASP A 1 192 ? -22.652 -2.225 38.899 1.00 98.31 192 ASP A C 1
ATOM 1490 O O . ASP A 1 192 ? -22.615 -1.657 37.800 1.00 98.31 192 ASP A O 1
ATOM 1494 N N . THR A 1 193 ? -21.887 -1.814 39.911 1.00 98.38 193 THR A N 1
ATOM 1495 C CA . THR A 1 193 ? -20.949 -0.685 39.817 1.00 98.38 193 THR A CA 1
ATOM 1496 C C . THR A 1 193 ? -19.780 -1.008 38.885 1.00 98.38 193 THR A C 1
ATOM 1498 O O . THR A 1 193 ? -19.439 -0.199 38.016 1.00 98.38 193 THR A O 1
ATOM 1501 N N . MET A 1 194 ? -19.214 -2.211 39.004 1.00 98.38 194 MET A N 1
ATOM 1502 C CA . MET A 1 194 ? -18.121 -2.696 38.159 1.00 98.38 194 MET A CA 1
ATOM 1503 C C . MET A 1 194 ? -18.599 -2.980 36.738 1.00 98.38 194 MET A C 1
ATOM 1505 O O . MET A 1 194 ? -17.934 -2.583 35.778 1.00 98.38 194 MET A O 1
ATOM 1509 N N . ALA A 1 195 ? -19.790 -3.567 36.586 1.00 98.44 195 ALA A N 1
ATOM 1510 C CA . ALA A 1 195 ? -20.400 -3.786 35.278 1.00 98.44 195 ALA A CA 1
ATOM 1511 C C . ALA A 1 195 ? -20.534 -2.476 34.480 1.00 98.44 195 ALA A C 1
ATOM 1513 O O . ALA A 1 195 ? -20.133 -2.404 33.315 1.00 98.44 195 ALA A O 1
ATOM 1514 N N . ARG A 1 196 ? -21.027 -1.402 35.116 1.00 98.38 196 ARG A N 1
ATOM 1515 C CA . ARG A 1 196 ? -21.131 -0.073 34.483 1.00 98.38 196 ARG A CA 1
ATOM 1516 C C . ARG A 1 196 ? -19.770 0.479 34.074 1.00 98.38 196 ARG A C 1
ATOM 1518 O O . ARG A 1 196 ? -19.654 1.029 32.980 1.00 98.38 196 ARG A O 1
ATOM 1525 N N . LYS A 1 197 ? -18.748 0.317 34.919 1.00 98.50 197 LYS A N 1
ATOM 1526 C CA . LYS A 1 197 ? -17.384 0.765 34.616 1.00 98.50 197 LYS A CA 1
ATOM 1527 C C . LYS A 1 197 ? -16.831 0.076 33.364 1.00 98.50 197 LYS A C 1
ATOM 1529 O O . LYS A 1 197 ? -16.407 0.768 32.441 1.00 98.50 197 LYS A O 1
ATOM 1534 N N . TYR A 1 198 ? -16.911 -1.254 33.286 1.00 98.44 198 TYR A N 1
ATOM 1535 C CA . TYR A 1 198 ? -16.434 -2.002 32.117 1.00 98.44 198 TYR A CA 1
ATOM 1536 C C . TYR A 1 198 ? -17.202 -1.657 30.837 1.00 98.44 198 TYR A C 1
ATOM 1538 O O . TYR A 1 198 ? -16.604 -1.567 29.766 1.00 98.44 198 TYR A O 1
ATOM 1546 N N . LEU A 1 199 ? -18.512 -1.407 30.928 1.00 98.19 199 LEU A N 1
ATOM 1547 C CA . LEU A 1 199 ? -19.303 -0.972 29.774 1.00 98.19 199 LEU A CA 1
ATOM 1548 C C . LEU A 1 199 ? -18.896 0.420 29.273 1.00 98.19 199 LEU A C 1
ATOM 1550 O O . LEU A 1 199 ? -18.830 0.623 28.062 1.00 98.19 199 LEU A O 1
ATOM 1554 N N . LEU A 1 200 ? -18.587 1.363 30.167 1.00 98.25 200 LEU A N 1
ATOM 1555 C CA . LEU A 1 200 ? -18.080 2.682 29.774 1.00 98.25 200 LEU A CA 1
ATOM 1556 C C . LEU A 1 200 ? -16.707 2.573 29.096 1.00 98.25 200 LEU A C 1
ATOM 1558 O O . LEU A 1 200 ? -16.516 3.112 28.005 1.00 98.25 200 LEU A O 1
ATOM 1562 N N . GLU A 1 201 ? -15.775 1.817 29.681 1.00 98.31 201 GLU A N 1
ATOM 1563 C CA . GLU A 1 201 ? -14.461 1.561 29.073 1.00 98.31 201 GLU A CA 1
ATOM 1564 C C . GLU A 1 201 ? -14.601 0.913 27.688 1.00 98.31 201 GLU A C 1
ATOM 1566 O O . GLU A 1 201 ? -13.959 1.341 26.726 1.00 98.31 201 GLU A O 1
ATOM 1571 N N . ARG A 1 202 ? -15.522 -0.048 27.548 1.00 98.00 202 ARG A N 1
ATOM 1572 C CA . ARG A 1 202 ? -15.829 -0.698 26.271 1.00 98.00 202 ARG A CA 1
ATOM 1573 C C . ARG A 1 202 ? -16.290 0.303 25.215 1.00 98.00 202 ARG A C 1
ATOM 1575 O O . ARG A 1 202 ? -15.821 0.218 24.084 1.00 98.00 202 ARG A O 1
ATOM 1582 N N . THR A 1 203 ? -17.172 1.248 25.554 1.00 98.25 203 THR A N 1
ATOM 1583 C CA . THR A 1 203 ? -17.630 2.260 24.581 1.00 98.25 203 THR A CA 1
ATOM 1584 C C . THR A 1 203 ? -16.479 3.124 24.064 1.00 98.25 203 THR A C 1
ATOM 1586 O O . THR A 1 203 ? -16.397 3.368 22.862 1.00 98.25 203 THR A O 1
ATOM 1589 N N . ALA A 1 204 ? -15.521 3.482 24.926 1.00 98.38 204 ALA A N 1
ATOM 1590 C CA . ALA A 1 204 ? -14.331 4.226 24.520 1.00 98.38 204 ALA A CA 1
ATOM 1591 C C . ALA A 1 204 ? -13.405 3.404 23.600 1.00 98.38 204 ALA A C 1
ATOM 1593 O O . ALA A 1 204 ? -12.850 3.936 22.635 1.00 98.38 204 ALA A O 1
ATOM 1594 N N . ILE A 1 205 ? -13.238 2.103 23.865 1.00 98.06 205 ILE A N 1
ATOM 1595 C CA . ILE A 1 205 ? -12.487 1.198 22.977 1.00 98.06 205 ILE A CA 1
ATOM 1596 C C . ILE A 1 205 ? -13.218 0.997 21.643 1.00 98.06 205 ILE A C 1
ATOM 1598 O O . ILE A 1 205 ? -12.581 1.002 20.591 1.00 98.06 205 ILE A O 1
ATOM 1602 N N . GLU A 1 206 ? -14.547 0.886 21.653 1.00 98.06 206 GLU A N 1
ATOM 1603 C CA . GLU A 1 206 ? -15.358 0.735 20.442 1.00 98.06 206 GLU A CA 1
ATOM 1604 C C . GLU A 1 206 ? -15.238 1.954 19.511 1.00 98.06 206 GLU A C 1
ATOM 1606 O O . GLU A 1 206 ? -15.148 1.799 18.291 1.00 98.06 206 GLU A O 1
ATOM 1611 N N . GLU A 1 207 ? -15.195 3.168 20.060 1.00 98.38 207 GLU A N 1
ATOM 1612 C CA . GLU A 1 207 ? -14.955 4.392 19.287 1.00 98.38 207 GLU A CA 1
ATOM 1613 C C . GLU A 1 207 ? -13.557 4.415 18.656 1.00 98.38 207 GLU A C 1
ATOM 1615 O O . GLU A 1 207 ? -13.424 4.702 17.461 1.00 98.38 207 GLU A O 1
ATOM 1620 N N . LYS A 1 208 ? -12.519 4.043 19.420 1.00 98.31 208 LYS A N 1
ATOM 1621 C CA . LYS A 1 208 ? -11.148 3.910 18.898 1.00 98.31 208 LYS A CA 1
ATOM 1622 C C . LYS A 1 208 ? -11.078 2.871 17.782 1.00 98.31 208 LYS A C 1
ATOM 1624 O O . LYS A 1 208 ? -10.500 3.150 16.735 1.00 98.31 208 LYS A O 1
ATOM 1629 N N . LEU A 1 209 ? -11.721 1.718 17.972 1.00 97.62 209 LEU A N 1
ATOM 1630 C CA . LEU A 1 209 ? -11.796 0.660 16.969 1.00 97.62 209 LEU A CA 1
ATOM 1631 C C . LEU A 1 209 ? -12.438 1.180 15.679 1.00 97.62 209 LEU A C 1
ATOM 1633 O O . LEU A 1 209 ? -11.841 1.052 14.616 1.00 97.62 209 LEU A O 1
ATOM 1637 N N . LYS A 1 210 ? -13.603 1.837 15.752 1.00 98.12 210 LYS A N 1
ATOM 1638 C CA . LYS A 1 210 ? -14.266 2.425 14.569 1.00 98.12 210 LYS A CA 1
ATOM 1639 C C . LYS A 1 210 ? -13.362 3.406 13.821 1.00 98.12 210 LYS A C 1
ATOM 1641 O O . LYS A 1 210 ? -13.330 3.386 12.587 1.00 98.12 210 LYS A O 1
ATOM 1646 N N . LYS A 1 211 ? -12.610 4.233 14.551 1.00 98.38 211 LYS A N 1
ATOM 1647 C CA . LYS A 1 211 ? -11.648 5.168 13.960 1.00 98.38 211 LYS A CA 1
ATOM 1648 C C . LYS A 1 211 ? -10.526 4.427 13.227 1.00 98.38 211 LYS A C 1
ATOM 1650 O O . LYS A 1 211 ? -10.336 4.662 12.037 1.00 98.38 211 LYS A O 1
ATOM 1655 N N . THR A 1 212 ? -9.864 3.474 13.885 1.00 97.44 212 THR A N 1
ATOM 1656 C CA . THR A 1 212 ? -8.788 2.672 13.275 1.00 97.44 212 THR A CA 1
ATOM 1657 C C . THR A 1 212 ? -9.279 1.864 12.072 1.00 97.44 212 THR A C 1
ATOM 1659 O O . THR A 1 212 ? -8.573 1.750 11.076 1.00 97.44 212 THR A O 1
ATOM 1662 N N . LEU A 1 213 ? -10.503 1.332 12.111 1.00 96.75 213 LEU A N 1
ATOM 1663 C CA . LEU A 1 213 ? -11.105 0.625 10.975 1.00 96.75 213 LEU A CA 1
ATOM 1664 C C . LEU A 1 213 ? -11.337 1.556 9.775 1.00 96.75 213 LEU A C 1
ATOM 1666 O O . LEU A 1 213 ? -11.126 1.148 8.634 1.00 96.75 213 LEU A O 1
ATOM 1670 N N . THR A 1 214 ? -11.737 2.805 10.024 1.00 98.12 214 THR A N 1
ATOM 1671 C CA . THR A 1 214 ? -11.889 3.820 8.969 1.00 98.12 214 THR A CA 1
ATOM 1672 C C . THR A 1 214 ? -10.534 4.159 8.347 1.00 98.12 214 THR A C 1
ATOM 1674 O O . THR A 1 214 ? -10.392 4.100 7.127 1.00 98.12 214 THR A O 1
ATOM 1677 N N . GLU A 1 215 ? -9.512 4.395 9.176 1.00 97.62 215 GLU A N 1
ATOM 1678 C CA . GLU A 1 215 ? -8.128 4.619 8.728 1.00 97.62 215 GLU A CA 1
ATOM 1679 C C . GLU A 1 215 ? -7.601 3.429 7.910 1.00 97.62 215 GLU A C 1
ATOM 1681 O O . GLU A 1 215 ? -7.002 3.607 6.853 1.00 97.62 215 GLU A O 1
ATOM 1686 N N . CYS A 1 216 ? -7.895 2.201 8.341 1.00 97.62 216 CYS A N 1
ATOM 1687 C CA . CYS A 1 216 ? -7.510 0.979 7.641 1.00 97.62 216 CYS A CA 1
ATOM 1688 C C . CYS A 1 216 ? -8.181 0.865 6.259 1.00 97.62 216 CYS A C 1
ATOM 1690 O O . CYS A 1 216 ? -7.545 0.453 5.286 1.00 97.62 216 CYS A O 1
ATOM 1692 N N . ALA A 1 217 ? -9.452 1.263 6.144 1.00 97.44 217 ALA A N 1
ATOM 1693 C CA . ALA A 1 217 ? -10.165 1.289 4.869 1.00 97.44 217 ALA A CA 1
ATOM 1694 C C . ALA A 1 217 ? -9.586 2.335 3.902 1.00 97.44 217 ALA A C 1
ATOM 1696 O O . ALA A 1 217 ? -9.488 2.071 2.701 1.00 97.44 217 ALA A O 1
ATOM 1697 N N . ASP A 1 218 ? -9.184 3.502 4.403 1.00 97.75 218 ASP A N 1
ATOM 1698 C CA . ASP A 1 218 ? -8.567 4.545 3.582 1.00 97.75 218 ASP A CA 1
ATOM 1699 C C . ASP A 1 218 ? -7.137 4.185 3.165 1.00 97.75 218 ASP A C 1
ATOM 1701 O O . ASP A 1 218 ? -6.777 4.367 1.998 1.00 97.75 218 ASP A O 1
ATOM 1705 N N . GLU A 1 219 ? -6.354 3.574 4.055 1.00 97.75 219 GLU A N 1
ATOM 1706 C CA . GLU A 1 219 ? -5.010 3.090 3.731 1.00 97.75 219 GLU A CA 1
ATOM 1707 C C . GLU A 1 219 ? -5.055 1.948 2.707 1.00 97.75 219 GLU A C 1
ATOM 1709 O O . GLU A 1 219 ? -4.266 1.923 1.765 1.00 97.75 219 GLU A O 1
ATOM 1714 N N . LYS A 1 220 ? -6.059 1.065 2.784 1.00 97.88 220 LYS A N 1
ATOM 1715 C CA . LYS A 1 220 ? -6.299 0.041 1.755 1.00 97.88 220 LYS A CA 1
ATOM 1716 C C . LYS A 1 220 ? -6.576 0.659 0.380 1.00 97.88 220 LYS A C 1
ATOM 1718 O O . LYS A 1 220 ? -6.069 0.166 -0.624 1.00 97.88 220 LYS A O 1
ATOM 1723 N N . LYS A 1 221 ? -7.342 1.757 0.309 1.00 98.19 221 LYS A N 1
ATOM 1724 C CA . LYS A 1 221 ? -7.558 2.481 -0.961 1.00 98.19 221 LYS A CA 1
ATOM 1725 C C . LYS A 1 221 ? -6.253 3.075 -1.493 1.00 98.19 221 LYS A C 1
ATOM 1727 O O . LYS A 1 221 ? -6.054 3.070 -2.706 1.00 98.19 221 LYS A O 1
ATOM 1732 N N . ARG A 1 222 ? -5.387 3.600 -0.618 1.00 97.56 222 ARG A N 1
ATOM 1733 C CA . ARG A 1 222 ? -4.064 4.132 -0.994 1.00 97.56 222 ARG A CA 1
ATOM 1734 C C . ARG A 1 222 ? -3.151 3.033 -1.525 1.00 97.56 222 ARG A C 1
ATOM 1736 O O . ARG A 1 222 ? -2.606 3.204 -2.611 1.00 97.56 222 ARG A O 1
ATOM 1743 N N . PHE A 1 223 ? -3.083 1.899 -0.832 1.00 97.50 223 PHE A N 1
ATOM 1744 C CA . PHE A 1 223 ? -2.345 0.715 -1.269 1.00 97.50 223 PHE A CA 1
ATOM 1745 C C . PHE A 1 223 ? -2.786 0.268 -2.672 1.00 97.50 223 PHE A C 1
ATOM 1747 O O . PHE A 1 223 ? -1.967 0.220 -3.581 1.00 97.50 223 PHE A O 1
ATOM 1754 N N . SER A 1 224 ? -4.093 0.095 -2.911 1.00 97.25 224 SER A N 1
ATOM 1755 C CA . SER A 1 224 ? -4.599 -0.291 -4.240 1.00 97.25 224 SER A CA 1
ATOM 1756 C C . SER A 1 224 ? -4.361 0.754 -5.337 1.00 97.25 224 SER A C 1
ATOM 1758 O O . SER A 1 224 ? -4.309 0.406 -6.514 1.00 97.25 224 SER A O 1
ATOM 1760 N N . ARG A 1 225 ? -4.253 2.048 -5.000 1.00 97.81 225 ARG A N 1
ATOM 1761 C CA . ARG A 1 225 ? -3.833 3.072 -5.973 1.00 97.81 225 ARG A CA 1
ATOM 1762 C C . ARG A 1 225 ? -2.348 2.931 -6.300 1.00 97.81 225 ARG A C 1
ATOM 1764 O O . ARG A 1 225 ? -1.995 3.022 -7.469 1.00 97.81 225 ARG A O 1
ATOM 1771 N N . MET A 1 226 ? -1.509 2.685 -5.294 1.00 97.44 226 MET A N 1
ATOM 1772 C CA . MET A 1 226 ? -0.074 2.493 -5.489 1.00 97.44 226 MET A CA 1
ATOM 1773 C C . MET A 1 226 ? 0.226 1.225 -6.295 1.00 97.44 226 MET A C 1
ATOM 1775 O O . MET A 1 226 ? 1.033 1.287 -7.214 1.00 97.44 226 MET A O 1
ATOM 1779 N N . GLU A 1 227 ? -0.481 0.119 -6.042 1.00 97.88 227 GLU A N 1
ATOM 1780 C CA . GLU A 1 227 ? -0.367 -1.107 -6.849 1.00 97.88 227 GLU A CA 1
ATOM 1781 C C . GLU A 1 227 ? -0.617 -0.832 -8.336 1.00 97.88 227 GLU A C 1
ATOM 1783 O O . GLU A 1 227 ? 0.194 -1.208 -9.176 1.00 97.88 227 GLU A O 1
ATOM 1788 N N . ARG A 1 228 ? -1.695 -0.108 -8.668 1.00 97.94 228 ARG A N 1
ATOM 1789 C CA . ARG A 1 228 ? -2.004 0.257 -10.063 1.00 97.94 228 ARG A CA 1
ATOM 1790 C C . ARG A 1 228 ? -0.953 1.178 -10.680 1.00 97.94 228 ARG A C 1
ATOM 1792 O O . ARG A 1 228 ? -0.691 1.084 -11.874 1.00 97.94 228 ARG A O 1
ATOM 1799 N N . ASN A 1 229 ? -0.370 2.082 -9.890 1.00 97.06 229 ASN A N 1
ATOM 1800 C CA . ASN A 1 229 ? 0.704 2.954 -10.362 1.00 97.06 229 ASN A CA 1
ATOM 1801 C C . ASN A 1 229 ? 1.965 2.145 -10.694 1.00 97.06 229 ASN A C 1
ATOM 1803 O O . ASN A 1 229 ? 2.557 2.359 -11.750 1.00 97.06 229 ASN A O 1
ATOM 1807 N N . VAL A 1 230 ? 2.344 1.203 -9.822 1.00 98.00 230 VAL A N 1
ATOM 1808 C CA . VAL A 1 230 ? 3.467 0.284 -10.054 1.00 98.00 230 VAL A CA 1
ATOM 1809 C C . VAL A 1 230 ? 3.206 -0.561 -11.302 1.00 98.00 230 VAL A C 1
ATOM 1811 O O . VAL A 1 230 ? 4.041 -0.574 -12.198 1.00 98.00 230 VAL A O 1
ATOM 1814 N N . GLU A 1 231 ? 2.021 -1.161 -11.433 1.00 97.56 231 GLU A N 1
ATOM 1815 C CA . GLU A 1 231 ? 1.637 -1.953 -12.613 1.00 97.56 231 GLU A CA 1
ATOM 1816 C C . GLU A 1 231 ? 1.731 -1.142 -13.922 1.00 97.56 231 GLU A C 1
ATOM 1818 O O . GLU A 1 231 ? 2.236 -1.628 -14.938 1.00 97.56 231 GLU A O 1
ATOM 1823 N N . ALA A 1 232 ? 1.303 0.125 -13.905 1.00 97.75 232 ALA A N 1
ATOM 1824 C CA . ALA A 1 232 ? 1.419 1.010 -15.062 1.00 97.75 232 ALA A CA 1
ATOM 1825 C C . ALA A 1 232 ? 2.883 1.328 -15.425 1.00 97.75 232 ALA A C 1
ATOM 1827 O O . ALA A 1 232 ? 3.217 1.411 -16.609 1.00 97.75 232 ALA A O 1
ATOM 1828 N N . LEU A 1 233 ? 3.762 1.497 -14.432 1.00 96.38 233 LEU A N 1
ATOM 1829 C CA . LEU A 1 233 ? 5.199 1.693 -14.656 1.00 96.38 233 LEU A CA 1
ATOM 1830 C C . LEU A 1 233 ? 5.867 0.426 -15.197 1.00 96.38 233 LEU A C 1
ATOM 1832 O O . LEU A 1 233 ? 6.712 0.519 -16.084 1.00 96.38 233 LEU A O 1
ATOM 1836 N N . GLU A 1 234 ? 5.451 -0.751 -14.735 1.00 95.62 234 GLU A N 1
ATOM 1837 C CA . GLU A 1 234 ? 5.934 -2.029 -15.260 1.00 95.62 234 GLU A CA 1
ATOM 1838 C C . GLU A 1 234 ? 5.533 -2.259 -16.718 1.00 95.62 234 GLU A C 1
ATOM 1840 O O . GLU A 1 234 ? 6.334 -2.770 -17.501 1.00 95.62 234 GLU A O 1
ATOM 1845 N N . GLU A 1 235 ? 4.310 -1.891 -17.120 1.00 97.44 235 GLU A N 1
ATOM 1846 C CA . GLU A 1 235 ? 3.918 -1.963 -18.535 1.00 97.44 235 GLU A CA 1
ATOM 1847 C C . GLU A 1 235 ? 4.777 -1.029 -19.392 1.00 97.44 235 GLU A C 1
ATOM 1849 O O . GLU A 1 235 ? 5.276 -1.453 -20.434 1.00 97.44 235 GLU A O 1
ATOM 1854 N N . ARG A 1 236 ? 5.026 0.204 -18.931 1.00 95.75 236 ARG A N 1
ATOM 1855 C CA . ARG A 1 236 ? 5.921 1.144 -19.629 1.00 95.75 236 ARG A CA 1
ATOM 1856 C C . ARG A 1 236 ? 7.351 0.613 -19.724 1.00 95.75 236 ARG A C 1
ATOM 1858 O O . ARG A 1 236 ? 7.968 0.715 -20.780 1.00 95.75 236 ARG A O 1
ATOM 1865 N N . ALA A 1 237 ? 7.867 0.003 -18.657 1.00 94.69 237 ALA A N 1
ATOM 1866 C CA . ALA A 1 237 ? 9.182 -0.632 -18.667 1.00 94.69 237 ALA A CA 1
ATOM 1867 C C . ALA A 1 237 ? 9.252 -1.754 -19.719 1.00 94.69 237 ALA A C 1
ATOM 1869 O O . ALA A 1 237 ? 10.194 -1.798 -20.511 1.00 94.69 237 ALA A O 1
ATOM 1870 N N . ARG A 1 238 ? 8.216 -2.604 -19.795 1.00 95.56 238 ARG A N 1
ATOM 1871 C CA . ARG A 1 238 ? 8.101 -3.664 -20.813 1.00 95.56 238 ARG A CA 1
ATOM 1872 C C . ARG A 1 238 ? 7.993 -3.108 -22.231 1.00 95.56 238 ARG A C 1
ATOM 1874 O O . ARG A 1 238 ? 8.514 -3.709 -23.167 1.00 95.56 238 ARG A O 1
ATOM 18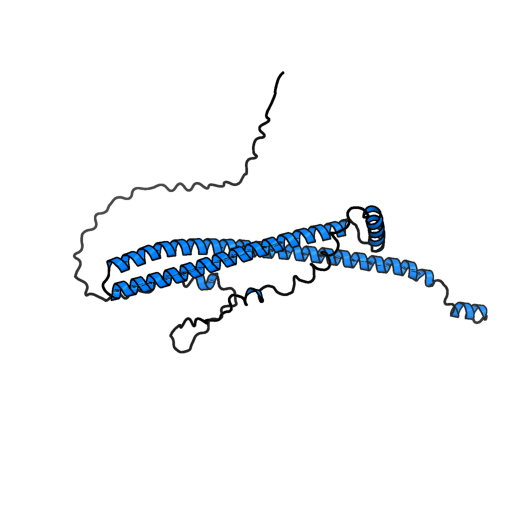81 N N . GLU A 1 239 ? 7.324 -1.976 -22.424 1.00 95.88 239 GLU A N 1
ATOM 1882 C CA . GLU A 1 239 ? 7.271 -1.305 -23.725 1.00 95.88 239 GLU A CA 1
ATOM 1883 C C . GLU A 1 239 ? 8.658 -0.826 -24.172 1.00 95.88 239 GLU A C 1
ATOM 1885 O O . GLU A 1 239 ? 9.069 -1.114 -25.298 1.00 95.88 239 GLU A O 1
ATOM 1890 N N . ILE A 1 240 ? 9.419 -0.189 -23.279 1.00 94.00 240 ILE A N 1
ATOM 1891 C CA . ILE A 1 240 ? 10.795 0.238 -23.569 1.00 94.00 240 ILE A CA 1
ATOM 189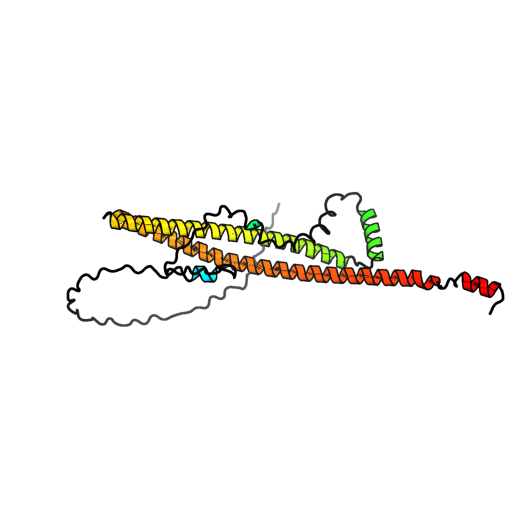2 C C . ILE A 1 240 ? 11.706 -0.956 -23.842 1.00 94.00 240 ILE A C 1
ATOM 1894 O O . ILE A 1 240 ? 12.482 -0.925 -24.795 1.00 94.00 240 ILE A O 1
ATOM 1898 N N . GLU A 1 241 ? 11.584 -2.033 -23.071 1.00 92.69 241 GLU A N 1
ATOM 1899 C CA . GLU A 1 241 ? 12.334 -3.269 -23.303 1.00 92.69 241 GLU A CA 1
ATOM 1900 C C . GLU A 1 241 ? 12.050 -3.858 -24.695 1.00 92.69 241 GLU A C 1
ATOM 1902 O O . GLU A 1 241 ? 12.977 -4.243 -25.417 1.00 92.69 241 GLU A O 1
ATOM 1907 N N . ARG A 1 242 ? 10.779 -3.874 -25.125 1.00 95.25 242 ARG A N 1
ATOM 1908 C CA . ARG A 1 242 ? 10.395 -4.300 -26.483 1.00 95.25 242 ARG A CA 1
ATOM 1909 C C . ARG A 1 242 ? 10.995 -3.382 -27.548 1.00 95.25 242 ARG A C 1
ATOM 1911 O O . ARG A 1 242 ? 11.457 -3.882 -28.574 1.00 95.25 242 ARG A O 1
ATOM 1918 N N . LEU A 1 243 ? 10.993 -2.065 -27.332 1.00 92.94 243 LEU A N 1
ATOM 1919 C CA . LEU A 1 243 ? 11.602 -1.103 -28.256 1.00 92.94 243 LEU A CA 1
ATOM 1920 C C . LEU A 1 243 ? 13.115 -1.323 -28.372 1.00 92.94 243 LEU A C 1
ATOM 1922 O O . LEU A 1 243 ? 13.619 -1.443 -29.485 1.00 92.94 243 LEU A O 1
ATOM 1926 N N . LEU A 1 244 ? 13.820 -1.462 -27.246 1.00 90.56 244 LEU A N 1
ATOM 1927 C CA . LEU A 1 244 ? 15.256 -1.756 -27.203 1.00 90.56 244 LEU A CA 1
ATOM 1928 C C . LEU A 1 244 ? 15.582 -3.070 -27.919 1.00 90.56 244 LEU A C 1
ATOM 1930 O O . LEU A 1 244 ? 16.457 -3.102 -28.782 1.00 90.56 244 LEU A O 1
ATOM 1934 N N . SER A 1 245 ? 14.828 -4.133 -27.633 1.00 90.88 245 SER A N 1
ATOM 1935 C CA . SER A 1 245 ? 15.014 -5.446 -28.264 1.00 90.88 245 SER A CA 1
ATOM 1936 C C . SER A 1 245 ? 14.830 -5.386 -29.783 1.00 90.88 245 SER A C 1
ATOM 1938 O O . SER A 1 245 ? 15.596 -5.996 -30.532 1.00 90.88 245 SER A O 1
ATOM 1940 N N . ARG A 1 246 ? 13.839 -4.618 -30.259 1.00 91.81 246 ARG A N 1
ATOM 1941 C CA . ARG A 1 246 ? 13.615 -4.397 -31.695 1.00 91.81 246 ARG A CA 1
ATOM 1942 C C . ARG A 1 246 ? 14.748 -3.605 -32.340 1.00 91.81 246 ARG A C 1
ATOM 1944 O O . ARG A 1 246 ? 15.164 -3.979 -33.433 1.00 91.81 246 ARG A O 1
ATOM 1951 N N . SER A 1 247 ? 15.249 -2.555 -31.692 1.00 90.19 247 SER A N 1
ATOM 1952 C CA . SER A 1 247 ? 16.362 -1.751 -32.213 1.00 90.19 247 SER A CA 1
ATOM 1953 C C . SER A 1 247 ? 17.651 -2.567 -32.323 1.00 90.19 247 SER A C 1
ATOM 1955 O O . SER A 1 247 ? 18.279 -2.578 -33.383 1.00 90.19 247 SER A O 1
ATOM 1957 N N . VAL A 1 248 ? 17.985 -3.337 -31.281 1.00 88.69 248 VAL A N 1
ATOM 1958 C CA . VAL A 1 248 ? 19.157 -4.230 -31.271 1.00 88.69 248 VAL A CA 1
ATOM 1959 C C . VAL A 1 248 ? 19.035 -5.315 -32.344 1.00 8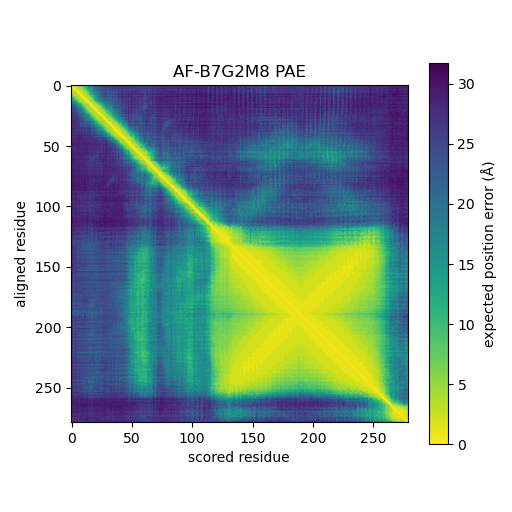8.69 248 VAL A C 1
ATOM 1961 O O . VAL A 1 248 ? 19.978 -5.549 -33.103 1.00 88.69 248 VAL A O 1
ATOM 1964 N N . GLY A 1 249 ? 17.861 -5.945 -32.466 1.00 88.69 249 GLY A N 1
ATOM 1965 C CA . GLY A 1 249 ? 17.598 -6.948 -33.500 1.00 88.69 249 GLY A CA 1
ATOM 1966 C C . GLY A 1 249 ? 17.695 -6.382 -34.921 1.00 88.69 249 GLY A C 1
ATOM 1967 O O . GLY A 1 249 ? 18.353 -6.971 -35.779 1.00 88.69 249 GLY A O 1
ATOM 1968 N N . ALA A 1 250 ? 17.104 -5.209 -35.170 1.00 88.25 250 ALA A N 1
ATOM 1969 C CA . ALA A 1 250 ? 17.157 -4.547 -36.473 1.00 88.25 250 ALA A CA 1
ATOM 1970 C C . ALA A 1 250 ? 18.593 -4.169 -36.872 1.00 88.25 250 ALA A C 1
ATOM 1972 O O . ALA A 1 250 ? 18.987 -4.374 -38.023 1.00 88.25 250 ALA A O 1
ATOM 1973 N N . LYS A 1 251 ? 19.404 -3.673 -35.930 1.00 86.12 251 LYS A N 1
ATOM 1974 C CA . LYS A 1 251 ? 20.802 -3.317 -36.203 1.00 86.12 251 LYS A CA 1
ATOM 1975 C C . LYS A 1 251 ? 21.675 -4.545 -36.467 1.00 86.12 251 LYS A C 1
ATOM 1977 O O . LYS A 1 251 ? 22.505 -4.516 -37.375 1.00 86.12 251 LYS A O 1
ATOM 1982 N N . ALA A 1 252 ? 21.446 -5.650 -35.755 1.00 84.31 252 ALA A N 1
ATOM 1983 C CA . ALA A 1 252 ? 22.117 -6.922 -36.035 1.00 84.31 252 ALA A CA 1
ATOM 1984 C C . ALA A 1 252 ? 21.827 -7.434 -37.464 1.00 84.31 252 ALA A C 1
ATOM 1986 O O . ALA A 1 252 ? 22.728 -7.944 -38.137 1.00 84.31 252 ALA A O 1
ATOM 1987 N N . MET A 1 253 ? 20.602 -7.241 -37.968 1.00 82.94 253 MET A N 1
ATOM 1988 C CA . MET A 1 253 ? 20.240 -7.570 -39.357 1.00 82.94 253 MET A CA 1
ATOM 1989 C C . MET A 1 253 ? 20.894 -6.635 -40.390 1.00 82.94 253 MET A C 1
ATOM 1991 O O . MET A 1 253 ? 21.313 -7.089 -41.454 1.00 82.94 253 MET A O 1
ATOM 1995 N N . GLN A 1 254 ? 21.031 -5.341 -40.085 1.00 82.12 254 GLN A N 1
ATOM 1996 C CA . GLN A 1 254 ? 21.747 -4.399 -40.957 1.00 82.12 254 GLN A CA 1
ATOM 1997 C C . GLN A 1 254 ? 23.235 -4.754 -41.068 1.00 82.12 254 GLN A C 1
ATOM 1999 O O . GLN A 1 254 ? 23.746 -4.900 -42.176 1.00 82.12 254 GLN A O 1
ATOM 2004 N N . ASN A 1 255 ? 23.901 -4.994 -39.936 1.00 75.06 255 ASN A N 1
ATOM 2005 C CA . ASN A 1 255 ? 25.327 -5.331 -39.911 1.00 75.06 255 ASN A CA 1
ATOM 2006 C C . ASN A 1 255 ? 25.618 -6.677 -40.607 1.00 75.06 255 ASN A C 1
ATOM 2008 O O . ASN A 1 255 ? 26.654 -6.838 -41.246 1.00 75.06 255 ASN A O 1
ATOM 2012 N N . SER A 1 256 ? 24.704 -7.651 -40.518 1.00 71.56 256 SER A N 1
ATOM 2013 C CA . SER A 1 256 ? 24.833 -8.929 -41.240 1.00 71.56 256 SER A CA 1
ATOM 2014 C C . SER A 1 256 ? 24.549 -8.811 -42.738 1.00 71.56 256 SER A C 1
ATOM 2016 O O . SER A 1 256 ? 25.136 -9.559 -43.510 1.00 71.56 256 SER A O 1
ATOM 2018 N N . SER A 1 257 ? 23.726 -7.855 -43.173 1.00 63.28 257 SER A N 1
ATOM 2019 C CA . SER A 1 257 ? 23.538 -7.551 -44.602 1.00 63.28 257 SER A CA 1
ATOM 2020 C C . SER A 1 257 ? 24.771 -6.859 -45.198 1.00 63.28 257 SER A C 1
ATOM 2022 O O . SER A 1 257 ? 25.156 -7.142 -46.331 1.00 63.28 257 SER A O 1
ATOM 2024 N N . GLU A 1 258 ? 25.431 -6.004 -44.412 1.00 62.34 258 GLU A N 1
ATOM 2025 C CA . GLU A 1 258 ? 26.675 -5.320 -44.783 1.00 62.34 258 GLU A CA 1
ATOM 2026 C C . GLU A 1 258 ? 27.874 -6.287 -44.843 1.00 62.34 258 GLU A C 1
ATOM 2028 O O . GLU A 1 258 ? 28.666 -6.225 -45.781 1.00 62.34 258 GLU A O 1
ATOM 2033 N N . LEU A 1 259 ? 27.960 -7.261 -43.924 1.00 60.41 259 LEU A N 1
ATOM 2034 C CA . LEU A 1 259 ? 28.936 -8.359 -44.021 1.00 60.41 259 LEU A CA 1
ATOM 2035 C C . LEU A 1 259 ? 28.551 -9.438 -45.056 1.00 60.41 259 LEU A C 1
ATOM 2037 O O . LEU A 1 259 ? 29.428 -10.108 -45.598 1.00 60.41 259 LEU A O 1
ATOM 2041 N N . GLY A 1 260 ? 27.257 -9.633 -45.324 1.00 51.62 260 GLY A N 1
ATOM 2042 C CA . GLY A 1 260 ? 26.716 -10.750 -46.108 1.00 51.62 260 GLY A CA 1
ATOM 2043 C C . GLY A 1 260 ? 26.635 -10.526 -47.620 1.00 51.62 260 GLY A C 1
ATOM 2044 O O . GLY A 1 260 ? 26.544 -11.499 -48.363 1.00 51.62 260 GLY A O 1
ATOM 2045 N N . LEU A 1 261 ? 26.727 -9.284 -48.106 1.00 50.81 261 LEU A N 1
ATOM 2046 C CA . LEU A 1 261 ? 26.828 -8.983 -49.547 1.00 50.81 261 LEU A CA 1
ATOM 2047 C C . LEU A 1 261 ? 28.279 -8.883 -50.055 1.00 50.81 261 LEU A C 1
ATOM 2049 O 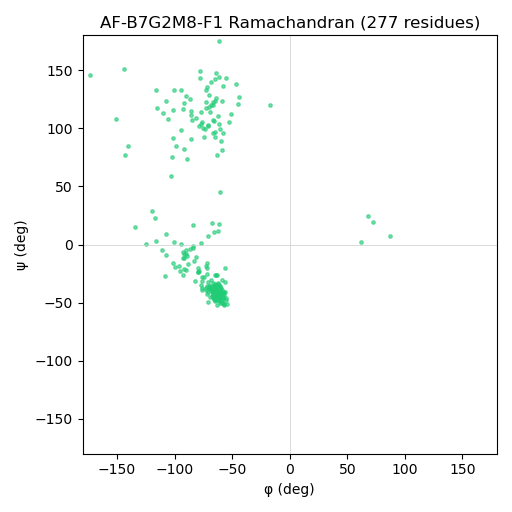O . LEU A 1 261 ? 28.518 -8.897 -51.266 1.00 50.81 261 LEU A O 1
ATOM 2053 N N . ALA A 1 262 ? 29.262 -8.903 -49.151 1.00 48.97 262 ALA A N 1
ATOM 2054 C CA . ALA A 1 262 ? 30.670 -9.132 -49.488 1.00 48.97 262 ALA A CA 1
ATOM 2055 C C . ALA A 1 262 ? 30.993 -10.621 -49.764 1.00 48.97 262 ALA A C 1
ATOM 2057 O O . ALA A 1 262 ? 32.121 -10.958 -50.116 1.00 48.97 262 ALA A O 1
ATOM 2058 N N . LEU A 1 263 ? 29.998 -11.516 -49.691 1.00 48.25 263 LEU A N 1
ATOM 2059 C CA . LEU A 1 263 ? 30.058 -12.874 -50.253 1.00 48.25 263 LEU A CA 1
ATOM 2060 C C . LEU A 1 263 ? 29.695 -12.919 -51.751 1.00 48.25 263 LEU A C 1
ATOM 2062 O O . LEU A 1 263 ? 29.481 -13.985 -52.314 1.00 48.25 263 LEU A O 1
ATOM 2066 N N . SER A 1 264 ? 29.715 -11.768 -52.429 1.00 51.03 264 SER A N 1
ATOM 2067 C CA . SER A 1 264 ? 30.070 -11.703 -53.854 1.00 51.03 264 SER A CA 1
ATOM 2068 C C . SER A 1 264 ? 31.568 -11.968 -54.097 1.00 51.03 264 SER A C 1
ATOM 2070 O O . SER A 1 264 ? 32.046 -11.887 -55.226 1.00 51.03 264 SER A O 1
ATOM 2072 N N . SER A 1 265 ? 32.317 -12.367 -53.061 1.00 57.41 265 SER A N 1
ATOM 2073 C CA . SER A 1 265 ? 33.390 -13.352 -53.199 1.00 57.41 265 SER A CA 1
ATOM 2074 C C . SER A 1 265 ? 32.792 -14.648 -53.752 1.00 57.41 265 SER A C 1
ATOM 2076 O O . SER A 1 265 ? 32.465 -15.568 -53.006 1.00 57.41 265 SER A O 1
ATOM 2078 N N . GLU A 1 266 ? 32.623 -14.663 -55.068 1.00 61.03 266 GLU A N 1
ATOM 2079 C CA . GLU A 1 266 ? 32.506 -15.829 -55.933 1.00 61.03 266 GLU A CA 1
ATOM 2080 C C . GLU A 1 266 ? 33.008 -17.100 -55.243 1.00 61.03 266 GLU A C 1
ATOM 2082 O O . GLU A 1 266 ? 34.162 -17.145 -54.804 1.00 61.03 266 GLU A O 1
ATOM 2087 N N . ASP A 1 267 ? 32.124 -18.094 -55.099 1.00 73.19 267 ASP A N 1
ATOM 2088 C CA . ASP A 1 267 ? 32.443 -19.355 -54.434 1.00 73.19 267 ASP A CA 1
ATOM 2089 C C . ASP A 1 267 ? 33.810 -19.850 -54.946 1.00 73.19 267 ASP A C 1
ATOM 2091 O O . ASP A 1 267 ? 33.977 -20.015 -56.162 1.00 73.19 267 ASP A O 1
ATOM 2095 N N . PRO A 1 268 ? 34.817 -20.050 -54.072 1.00 76.31 268 PRO A N 1
ATOM 2096 C CA . PRO A 1 268 ? 36.147 -20.479 -54.493 1.00 76.31 268 PRO A CA 1
ATOM 2097 C C . PRO A 1 268 ? 36.109 -21.783 -55.301 1.00 76.31 268 PRO A C 1
ATOM 2099 O O . PRO A 1 268 ? 37.047 -22.065 -56.049 1.00 76.31 268 PRO A O 1
ATOM 2102 N N . LEU A 1 269 ? 35.029 -22.564 -55.190 1.00 76.00 269 LEU A N 1
ATOM 2103 C CA . LEU A 1 269 ? 34.761 -23.704 -56.056 1.00 76.00 269 LEU A CA 1
ATOM 2104 C C . LEU A 1 269 ? 34.375 -23.278 -57.482 1.00 76.00 269 LEU A C 1
ATOM 2106 O O . LEU A 1 269 ? 34.981 -23.754 -58.437 1.00 76.00 269 LEU A O 1
ATOM 2110 N N . LEU A 1 270 ? 33.429 -22.347 -57.643 1.00 79.00 270 LEU A N 1
ATOM 2111 C CA . LEU A 1 270 ? 33.015 -21.815 -58.951 1.00 79.00 270 LEU A CA 1
ATOM 2112 C C . LEU A 1 270 ? 34.159 -21.103 -59.674 1.00 79.00 270 LEU A C 1
ATOM 2114 O O . LEU A 1 270 ? 34.262 -21.196 -60.897 1.00 79.00 270 LEU A O 1
ATOM 2118 N N . LYS A 1 271 ? 35.046 -20.444 -58.925 1.00 82.69 271 LYS A N 1
ATOM 2119 C CA . LYS A 1 271 ? 36.262 -19.845 -59.480 1.00 82.69 271 LYS A CA 1
ATOM 2120 C C . LYS A 1 271 ? 37.201 -20.905 -60.064 1.00 82.69 271 LYS A C 1
ATOM 2122 O O . LYS A 1 271 ? 37.677 -20.750 -61.180 1.00 82.69 271 LYS A O 1
ATOM 2127 N N . LYS A 1 272 ? 37.377 -22.036 -59.369 1.00 83.06 272 LYS A N 1
ATOM 2128 C CA . LYS A 1 272 ? 38.167 -23.174 -59.873 1.00 83.06 272 LYS A CA 1
ATOM 2129 C C . LYS A 1 272 ? 37.537 -23.863 -61.083 1.00 83.06 272 LYS A C 1
ATOM 2131 O O . LYS A 1 272 ? 38.276 -24.301 -61.955 1.00 83.06 272 LYS A O 1
ATOM 2136 N N . PHE A 1 273 ? 36.209 -23.968 -61.151 1.00 84.38 273 PHE A N 1
ATOM 2137 C CA . PHE A 1 273 ? 35.533 -24.530 -62.330 1.00 84.38 273 PHE A CA 1
ATOM 2138 C C . PHE A 1 273 ? 35.703 -23.638 -63.564 1.00 84.38 273 PHE A C 1
ATOM 2140 O O . PHE A 1 273 ? 35.999 -24.150 -64.644 1.00 84.38 273 PHE A O 1
ATOM 2147 N N . ARG A 1 274 ? 35.639 -22.313 -63.383 1.00 83.38 274 ARG A N 1
ATOM 2148 C CA . ARG A 1 274 ? 35.958 -21.351 -64.446 1.00 83.38 274 ARG A CA 1
ATOM 2149 C C . ARG A 1 274 ? 37.421 -21.406 -64.873 1.00 83.38 274 ARG A C 1
ATOM 2151 O O . ARG A 1 274 ? 37.696 -21.478 -66.065 1.00 83.38 274 ARG A O 1
ATOM 2158 N N . ASP A 1 275 ? 38.349 -21.453 -63.919 1.00 84.31 275 ASP A N 1
ATOM 2159 C CA . ASP A 1 275 ? 39.783 -21.585 -64.213 1.00 84.31 275 ASP A CA 1
ATOM 2160 C C . ASP A 1 275 ? 40.117 -22.919 -64.911 1.00 84.31 275 ASP A C 1
ATOM 2162 O O . ASP A 1 275 ? 41.088 -23.005 -65.661 1.00 84.31 275 ASP A O 1
ATOM 2166 N N . ALA A 1 276 ? 39.304 -23.960 -64.701 1.00 87.06 276 ALA A N 1
ATOM 2167 C CA . ALA A 1 276 ? 39.432 -25.254 -65.368 1.00 87.06 276 ALA A CA 1
ATOM 2168 C C . ALA A 1 276 ? 38.764 -25.315 -66.758 1.00 87.06 276 ALA A C 1
ATOM 2170 O O . ALA A 1 276 ? 38.835 -26.359 -67.407 1.00 87.06 276 ALA A O 1
ATOM 2171 N N . GLY A 1 277 ? 38.126 -24.233 -67.224 1.00 70.25 277 GLY A N 1
ATOM 2172 C CA . GLY A 1 277 ? 37.475 -24.173 -68.539 1.00 70.25 277 GLY A CA 1
ATOM 2173 C C . GLY A 1 277 ? 36.238 -25.068 -68.672 1.00 70.25 277 GLY A C 1
ATOM 2174 O O . GLY A 1 277 ? 35.900 -25.482 -69.778 1.00 70.25 277 GLY A O 1
ATOM 2175 N N . LEU A 1 278 ? 35.592 -25.396 -67.551 1.00 67.94 278 LEU A N 1
ATOM 2176 C CA . LEU A 1 278 ? 34.335 -26.140 -67.505 1.00 67.94 278 LEU A CA 1
ATOM 2177 C C . LEU A 1 278 ? 33.194 -25.128 -67.334 1.00 67.94 278 LEU A C 1
ATOM 2179 O O . LEU A 1 278 ? 32.806 -24.825 -66.205 1.00 67.94 278 LEU A O 1
ATOM 2183 N N . GLU A 1 279 ? 32.718 -24.567 -68.448 1.00 61.84 279 GLU A N 1
ATOM 2184 C CA . GLU A 1 279 ? 31.441 -23.833 -68.509 1.00 61.84 279 GLU A CA 1
ATOM 2185 C C . GLU A 1 279 ? 30.271 -24.772 -68.820 1.00 61.84 279 GLU A C 1
ATOM 2187 O O . GLU A 1 279 ? 30.438 -25.676 -69.674 1.00 61.84 279 GLU A O 1
#

Nearest PDB structures (foldseek):
  4whe-assembly1_A  TM=9.258E-01  e=4.926E-02  Escherichia coli K-12
  8qbs-assembly1_A  TM=6.239E-01  e=9.014E-03  Nostoc punctiforme
  9eon-assembly1_A  TM=6.516E-01  e=1.588E-02  Synechocystis sp. PCC 6803
  8qbw-assembly1_A  TM=6.768E-01  e=3.928E-02  Nostoc punctiforme
  6zw4-assembly1_E  TM=6.572E-01  e=3.507E-02  Nostoc punctiforme

Mean predicted aligned error: 17.38 Å

Solvent-accessible surface area (backbone atoms only — not comparable to full-atom values): 17429 Å² total; per-residue (Å²): 143,83,87,86,78,87,82,81,79,79,82,83,85,83,93,82,80,89,79,81,82,83,84,79,82,87,77,92,78,81,90,76,90,76,82,89,74,90,81,75,88,73,77,88,69,82,78,74,79,71,77,81,83,77,63,68,68,56,59,66,76,70,52,61,101,81,74,78,84,81,81,62,98,73,86,61,90,71,85,76,76,76,91,62,98,50,81,75,59,60,74,72,71,76,63,71,83,79,73,67,71,68,53,70,82,65,66,84,77,78,86,83,73,86,86,70,37,74,68,54,52,48,54,47,48,56,51,32,54,68,36,48,49,55,72,66,62,52,49,52,50,48,53,48,50,54,52,42,51,55,43,51,52,52,40,50,54,39,50,54,51,36,53,50,38,51,53,51,35,53,50,37,52,51,53,34,53,51,31,50,52,53,21,52,48,27,52,76,73,67,39,61,71,59,19,52,51,30,49,52,54,28,54,57,39,50,52,51,32,56,49,41,50,51,52,36,54,52,40,48,54,50,39,58,50,42,51,53,52,44,54,54,46,51,51,52,49,52,52,50,51,52,51,52,53,49,33,38,51,53,32,54,53,50,56,48,51,64,61,55,62,62,60,72,58,64,54,71,63,61,51,50,37,55,77,67,71,60,128

Foldseek 3Di:
DDDDDDDDDDDDDDPDDPPDDDDDDDDDDDDDDDDDDDDDDDDDDPPPPPDPPPPVVVCVVPDDPPDDDDDDPPPDDDPPPPPDPCPVVVVVPPDDPPPVPPCVVPPPPDPDDDDPVPVVVVVVCVVCVLLQHDPVLVVLLVVLVVVLVVLVVVLVVLVVVLVVLVVVLVVLVVLLVVLCVQLVVCVVVVNPVSNVVSVVVSVVSVVVNVVSSVVSVVSVVVSVVSVVVSVVSVVVSVVSVVVSVVSSVVSVVVVCVVVVVVVVVPDVVVVVCVVVVND

Organism: Phaeodactylum tricornutum (strain CCAP 1055/1) (NCBI:txid556484)

Sequence (279 aa):
MPQPGVHCSRPHPDPWCNCEKNHETWTSGTAKLRKTVPVKPKKAEAATWGEPRRVRFWADSCSGPLWKRATSARGRRVLVETNGTDADSYQALITPPRYAYTGTLFGASVGSSWGARQALDRARQEEMERLGVTPEMLEAAREIGLTLEQSMDGLRATQESLGTLQRIARRLDAENTELYAKATQAVTDGDDTMARKYLLERTAIEEKLKKTLTECADEKKRFSRMERNVEALEERAREIERLLSRSVGAKAMQNSSELGLALSSEDPLLKKFRDAGLE

Secondary structure (DSSP, 8-state):
--------PPPPPP--------------PPP--PPPPP--------------TTSHHHHHHH--TT------TTS-----------SSSGGGSSS-GGGSSSHHHHTTSSSS-SSSHHHHHHHHHHHHHHTT--HHHHHHHHHHHHHHHHHHHHHHHHHHHHHHHHHHHHHHHHHHHHHHHHHHHHHHHT-HHHHHHHHHHHHHHHHHHHHHHHHHHHHHHHHHHHHHHHHHHHHHHHHHHHHHHHHHHHHHHHHHHHHHSGGGS--HHHHHHHHTT--

pLDDT: mean 71.23, std 24.23, range [32.81, 98.56]

Radius of gyration: 37.06 Å; Cα contacts (8 Å, |Δi|>4): 99; chains: 1; bounding box: 93×83×110 Å